Protein AF-A0A5C3P0X6-F1 (afdb_monomer_lite)

InterPro domains:
  IPR018535 Domain of unknown function DUF1996 [PF09362] (6-148)

Organism: NCBI:txid1314778

Foldseek 3Di:
DPPPLAAKAKQAALPDQDADPDLPPLSQVQWWKDLDDPPCRCVPPPHTRWAWLDHRQQFMKTKGKTAFFAQVPDSADPNRHPRGHAANRHNQDHADDPNRRDGHPIDMDIDTDPSNPDPDPGRDFPPDADLLQASTSSSDMDMDGDPDPPVLVVQCVVQPPDCVPPLCSGPSSVVVDDPLVVVLDDPFFWDFPDDDPVHHDPDRPDQRHHDNPPPDDDDDGDPPDDRTDTDGQQDDDPPQKDWPFKDWAFPPGDPDPADFDQDPRHHSSNSFRVVVVVVVVVPPDDDDDDGDTDMGTDMHGDDDD

Radius of gyration: 25.57 Å; chains: 1; bounding box: 47×72×74 Å

Secondary structure (DSSP, 8-state):
-------EEEEE-TT--S---STT-HHHHTEEEEE--TTTTSTT----SS--SS--TT-EEEEEEPP-EE-SS-S--TTSSTTEE--SS-SSSSPPPTTS-EEPPP-EEEEEE-GGG---S--STTSS--TTSBSSSTT-EEEEE--S-HHHHHHHHHH-TT-TT-GGGSHHHHHH--HHHHTT----SEEE----SSS--SS-SSS---B-SSSSSPPPPPTTPPPPPEEESSPPPPTTEEEEEEEEEPTT--S--S-----GGGS-THHHHHHHHHHHHTTSSS------PEEEEEEEE----

pLDDT: mean 76.36, std 19.62, range [26.31, 97.88]

Sequence (305 aa):
MSQHVNVQMVAGNTNRRTYNAYDSSFADQAIDFVCMDFTTYHAGDPDWDDFFDHNCPDGLRAQVFFPSCWDGVNLDAPDHQSHMAYPIQNFNDGDCPDTQPVHLVSLFYEMITSSDKFDLDYWGPGTWVLANGDTTGFGHHGDFTNGWDVALLQDAIDNCPDANGNVMDCPALAAAFDQQSADACVLETQIVNEVGFHAPLDGLAGCNPLWNGTTGPRPSCAANLTTPALVPVQTSLPTNWTEIGCVAEGPNGRALTGASTPAPLCCARHACRSARRRASDSLVSSTRTSATATMRCAMRRRTRR

Structure (mmCIF, N/CA/C/O backbone):
data_AF-A0A5C3P0X6-F1
#
_entry.id   AF-A0A5C3P0X6-F1
#
loop_
_atom_site.group_PDB
_atom_site.id
_atom_site.type_symbol
_atom_site.label_atom_id
_atom_site.label_alt_id
_atom_site.label_comp_id
_atom_site.label_asym_id
_atom_site.label_entity_id
_atom_site.label_seq_id
_atom_site.pdbx_PDB_ins_code
_atom_site.Cartn_x
_atom_site.Cartn_y
_atom_site.Cartn_z
_atom_site.occupancy
_atom_site.B_iso_or_equiv
_atom_site.auth_seq_id
_atom_site.auth_comp_id
_atom_site.auth_asym_id
_atom_site.auth_atom_id
_atom_site.pdbx_PDB_model_num
ATOM 1 N N . MET A 1 1 ? -17.450 -14.451 -17.326 1.00 36.19 1 MET A N 1
ATOM 2 C CA . MET A 1 1 ? -16.869 -13.456 -16.405 1.00 36.19 1 MET A CA 1
ATOM 3 C C . MET A 1 1 ? -17.501 -13.707 -15.052 1.00 36.19 1 MET A C 1
ATOM 5 O O . MET A 1 1 ? -18.597 -13.226 -14.812 1.00 36.19 1 MET A O 1
ATOM 9 N N . SER A 1 2 ? -16.893 -14.574 -14.243 1.00 34.78 2 SER A N 1
ATOM 10 C CA . SER A 1 2 ? -17.308 -14.722 -12.848 1.00 34.78 2 SER A CA 1
ATOM 11 C C . SER A 1 2 ? -16.665 -13.551 -12.120 1.00 34.78 2 SER A C 1
ATOM 13 O O . SER A 1 2 ? -15.440 -13.485 -12.055 1.00 34.78 2 SER A O 1
ATOM 15 N N . GLN A 1 3 ? -17.456 -12.560 -11.712 1.00 40.62 3 GLN A N 1
ATOM 16 C CA . GLN A 1 3 ? -16.966 -11.540 -10.794 1.00 40.62 3 GLN A CA 1
ATOM 17 C C . GLN A 1 3 ? -16.746 -12.255 -9.463 1.00 40.62 3 GLN A C 1
ATOM 19 O O . GLN A 1 3 ? -17.697 -12.543 -8.742 1.00 40.62 3 GLN A O 1
ATOM 24 N N . HIS A 1 4 ? -15.503 -12.641 -9.199 1.00 51.91 4 HIS A N 1
ATOM 25 C CA . HIS A 1 4 ? -15.078 -13.012 -7.861 1.00 51.91 4 HIS A CA 1
ATOM 26 C C . HIS A 1 4 ? -15.085 -11.711 -7.060 1.00 51.91 4 HIS A C 1
ATOM 28 O O . HIS A 1 4 ? -14.162 -10.908 -7.168 1.00 51.91 4 HIS A O 1
ATOM 34 N N . VAL A 1 5 ? -16.203 -11.431 -6.388 1.00 59.31 5 VAL A N 1
ATOM 35 C CA . VAL A 1 5 ? -16.255 -10.357 -5.398 1.00 59.31 5 VAL A CA 1
ATOM 36 C C . VAL A 1 5 ? -15.405 -10.858 -4.245 1.00 59.31 5 VAL A C 1
ATOM 38 O O . VAL A 1 5 ? -15.751 -11.845 -3.603 1.00 59.31 5 VAL A O 1
ATOM 41 N N . ASN A 1 6 ? -14.253 -10.232 -4.073 1.00 82.62 6 ASN A N 1
ATOM 42 C CA . ASN A 1 6 ? -13.272 -10.568 -3.059 1.00 82.62 6 ASN A CA 1
ATOM 43 C C . ASN A 1 6 ? -13.152 -9.377 -2.109 1.00 82.62 6 ASN A C 1
ATOM 45 O O . ASN A 1 6 ? -13.504 -8.268 -2.503 1.00 82.62 6 ASN A O 1
ATOM 49 N N . VAL A 1 7 ? -12.662 -9.604 -0.886 1.00 90.12 7 VAL A N 1
ATOM 50 C CA . VAL A 1 7 ? -12.451 -8.522 0.088 1.00 90.12 7 VAL A CA 1
ATOM 51 C C . VAL A 1 7 ? -11.590 -7.418 -0.532 1.00 90.12 7 VAL A C 1
ATOM 53 O O . VAL A 1 7 ? -10.505 -7.715 -1.043 1.00 90.12 7 VAL A O 1
ATOM 56 N N . GLN A 1 8 ? -12.075 -6.178 -0.492 1.00 95.00 8 GLN A N 1
ATOM 57 C CA . GLN A 1 8 ? -11.359 -4.977 -0.917 1.00 95.00 8 GLN A CA 1
ATOM 58 C C . GLN A 1 8 ? -11.329 -3.983 0.225 1.00 95.00 8 GLN A C 1
ATOM 60 O O . GLN A 1 8 ? -12.359 -3.731 0.826 1.00 95.00 8 GLN A O 1
ATOM 65 N N . MET A 1 9 ? -10.173 -3.402 0.515 1.00 95.38 9 MET A N 1
ATOM 66 C CA . MET A 1 9 ? -10.074 -2.390 1.562 1.00 95.38 9 MET A CA 1
ATOM 67 C C . MET A 1 9 ? -8.958 -1.396 1.270 1.00 95.38 9 MET A C 1
ATOM 69 O O . MET A 1 9 ? -7.964 -1.740 0.631 1.00 95.38 9 MET A O 1
ATOM 73 N N . VAL A 1 10 ? -9.113 -0.177 1.773 1.00 95.81 10 VAL A N 1
ATOM 74 C CA . VAL A 1 10 ? -8.095 0.875 1.732 1.00 95.81 10 VAL A CA 1
ATOM 75 C C . VAL A 1 10 ? -7.677 1.216 3.156 1.00 95.81 10 VAL A C 1
ATOM 77 O O . VAL A 1 10 ? -8.523 1.355 4.038 1.00 95.81 10 VAL A O 1
ATOM 80 N N . ALA A 1 11 ? -6.376 1.375 3.377 1.00 95.81 11 ALA A N 1
ATOM 81 C CA . ALA A 1 11 ? -5.811 1.883 4.620 1.00 95.81 11 ALA A CA 1
ATOM 82 C C . ALA A 1 11 ? -5.012 3.161 4.344 1.00 95.81 11 ALA A C 1
ATOM 84 O O . ALA A 1 11 ? -4.258 3.238 3.377 1.00 95.81 11 ALA A O 1
ATOM 85 N N . GLY A 1 12 ? -5.179 4.172 5.197 1.00 93.31 12 GLY A N 1
ATOM 86 C CA . GLY A 1 12 ? -4.614 5.506 4.996 1.00 93.31 12 GLY A CA 1
ATOM 87 C C . GLY A 1 12 ? -5.476 6.401 4.103 1.00 93.31 12 GLY A C 1
ATOM 88 O O . GLY A 1 12 ? -6.585 6.053 3.701 1.00 93.31 12 GLY A O 1
ATOM 89 N N . ASN A 1 13 ? -4.994 7.614 3.826 1.00 91.50 13 ASN A N 1
ATOM 90 C CA . ASN A 1 13 ? -5.761 8.610 3.079 1.00 91.50 13 ASN A CA 1
ATOM 91 C C . ASN A 1 13 ? -4.840 9.507 2.254 1.00 91.50 13 ASN A C 1
ATOM 93 O O . ASN A 1 13 ? -4.156 10.371 2.793 1.00 91.50 13 ASN A O 1
ATOM 97 N N . THR A 1 14 ? -4.926 9.392 0.927 1.00 90.38 14 THR A N 1
ATOM 98 C CA . THR A 1 14 ? -4.115 10.167 -0.031 1.00 90.38 14 THR A CA 1
ATOM 99 C C . THR A 1 14 ? -4.188 11.698 0.139 1.00 90.38 14 THR A C 1
ATOM 101 O O . THR A 1 14 ? -3.278 12.434 -0.256 1.00 90.38 14 THR A O 1
ATOM 104 N N . ASN A 1 15 ? -5.252 12.215 0.759 1.00 88.00 15 ASN A N 1
ATOM 105 C CA . ASN A 1 15 ? -5.466 13.647 0.973 1.00 88.00 15 ASN A CA 1
ATOM 106 C C . ASN A 1 15 ? -5.088 14.133 2.383 1.00 88.00 15 ASN A C 1
ATOM 108 O O . ASN A 1 15 ? -5.180 15.335 2.637 1.00 88.00 15 ASN A O 1
ATOM 112 N N . ARG A 1 16 ? -4.664 13.251 3.298 1.00 89.12 16 ARG A N 1
ATOM 113 C CA . ARG A 1 16 ? -4.257 13.641 4.657 1.00 89.12 16 ARG A CA 1
ATOM 114 C C . ARG A 1 16 ? -2.935 14.416 4.621 1.00 89.12 16 ARG A C 1
ATOM 116 O O . ARG A 1 16 ? -2.039 14.079 3.853 1.00 89.12 16 ARG A O 1
ATOM 123 N N . ARG A 1 17 ? -2.845 15.494 5.405 1.00 87.69 17 ARG A N 1
ATOM 124 C CA . ARG A 1 17 ? -1.670 16.395 5.505 1.00 87.69 17 ARG A CA 1
ATOM 125 C C . ARG A 1 17 ? -1.329 16.784 6.943 1.00 87.69 17 ARG A C 1
ATOM 127 O O . ARG A 1 17 ? -0.488 17.642 7.181 1.00 87.69 17 ARG A O 1
ATOM 134 N N . THR A 1 18 ? -2.011 16.174 7.899 1.00 85.44 18 THR A N 1
ATOM 135 C CA . THR A 1 18 ? -1.821 16.386 9.330 1.00 85.44 18 THR A CA 1
ATOM 136 C C . THR A 1 18 ? -1.912 15.038 10.013 1.00 85.44 18 THR A C 1
ATOM 138 O O . THR A 1 18 ? -2.755 14.231 9.622 1.00 85.44 18 THR A O 1
ATOM 141 N N . TYR A 1 19 ? -1.103 14.840 11.041 1.00 82.31 19 TYR A N 1
ATOM 142 C CA . TYR A 1 19 ? -1.152 13.657 11.883 1.00 82.31 19 TYR A CA 1
ATOM 143 C C . TYR A 1 19 ? -2.006 13.910 13.118 1.00 82.31 19 TYR A C 1
ATOM 145 O O . TYR A 1 19 ? -1.813 14.908 13.820 1.00 82.31 19 TYR A O 1
ATOM 153 N N . ASN A 1 20 ? -2.957 13.021 13.383 1.00 75.81 20 ASN A N 1
ATOM 154 C CA . ASN A 1 20 ? -3.678 12.999 14.641 1.00 75.81 20 ASN A CA 1
ATOM 155 C C . ASN A 1 20 ? -3.100 11.910 15.556 1.00 75.81 20 ASN A C 1
ATOM 157 O O . ASN A 1 20 ? -3.611 10.795 15.600 1.00 75.81 20 ASN A O 1
ATOM 161 N N . ALA A 1 21 ? -2.068 12.279 16.321 1.00 60.00 21 ALA A N 1
ATOM 162 C CA . ALA A 1 21 ? -1.371 11.403 17.269 1.00 60.00 21 ALA A CA 1
ATOM 163 C C . ALA A 1 21 ? -2.222 10.944 18.471 1.00 60.00 21 ALA A C 1
ATOM 165 O O . ALA A 1 21 ? -1.761 10.145 19.281 1.00 60.00 21 ALA A O 1
ATOM 166 N N . TYR A 1 22 ? -3.430 11.487 18.666 1.00 55.12 22 TYR A N 1
ATOM 167 C CA . TYR A 1 22 ? -4.263 11.093 19.802 1.00 55.12 22 TYR A CA 1
ATOM 168 C C . TYR A 1 22 ? -4.768 9.650 19.625 1.00 55.12 22 TYR A C 1
ATOM 170 O O . TYR A 1 22 ? -5.158 9.283 18.517 1.00 55.12 22 TYR A O 1
ATOM 178 N N . ASP A 1 23 ? -4.877 8.896 20.734 1.00 49.97 23 ASP A N 1
ATOM 179 C CA . ASP A 1 23 ? -5.391 7.505 20.897 1.00 49.97 23 ASP A CA 1
ATOM 180 C C . ASP A 1 23 ? -6.716 7.164 20.169 1.00 49.97 23 ASP A C 1
ATOM 182 O O . ASP A 1 23 ? -7.219 6.049 20.242 1.00 49.97 23 ASP A O 1
ATOM 186 N N . SER A 1 24 ? -7.334 8.127 19.488 1.00 56.25 24 SER A N 1
ATOM 187 C CA . SER A 1 24 ? -8.606 7.991 18.779 1.00 56.25 24 SER A CA 1
ATOM 188 C C . SER A 1 24 ? -8.491 7.762 17.267 1.00 56.25 24 SER A C 1
ATOM 190 O O . SER A 1 24 ? -9.523 7.528 16.641 1.00 56.25 24 SER A O 1
ATOM 192 N N . SER A 1 25 ? -7.294 7.828 16.663 1.00 80.75 25 SER A N 1
ATOM 193 C CA . SER A 1 25 ? -7.117 7.516 15.233 1.00 80.75 25 SER A CA 1
ATOM 194 C C . SER A 1 25 ? -6.056 6.442 15.007 1.00 80.75 25 SER A C 1
ATOM 196 O O . SER A 1 25 ? -4.972 6.713 14.498 1.00 80.75 25 SER A O 1
ATOM 198 N N . PHE A 1 26 ? -6.389 5.185 15.309 1.00 91.00 26 PHE A N 1
ATOM 199 C CA . PHE A 1 26 ? -5.579 4.034 14.885 1.00 91.00 26 PHE A CA 1
ATOM 200 C C . PHE A 1 26 ? -5.344 4.003 13.367 1.00 91.00 26 PHE A C 1
ATOM 202 O O . PHE A 1 26 ? -4.306 3.539 12.917 1.00 91.00 26 PHE A O 1
ATOM 209 N N . ALA A 1 27 ? -6.243 4.593 12.575 1.00 90.81 27 ALA A N 1
ATOM 210 C CA . ALA A 1 27 ? -6.052 4.783 11.138 1.00 90.81 27 ALA A CA 1
ATOM 211 C C . ALA A 1 27 ? -4.924 5.772 10.771 1.00 90.81 27 ALA A C 1
ATOM 213 O O . ALA A 1 27 ? -4.428 5.747 9.642 1.00 90.81 27 ALA A O 1
ATOM 214 N N . ASP A 1 28 ? -4.535 6.663 11.687 1.00 90.25 28 ASP A N 1
ATOM 215 C CA . ASP A 1 28 ? -3.365 7.530 11.524 1.00 90.25 28 ASP A CA 1
ATOM 216 C C . ASP A 1 28 ? -2.087 6.801 11.910 1.00 90.25 28 ASP A C 1
ATOM 218 O O . ASP A 1 28 ? -1.168 6.770 11.100 1.00 90.25 28 ASP A O 1
ATOM 222 N N . GLN A 1 29 ? -2.084 6.139 13.065 1.00 89.50 29 GLN A N 1
ATOM 223 C CA . GLN A 1 29 ? -0.935 5.379 13.573 1.00 89.50 29 GLN A CA 1
ATOM 224 C C . GLN A 1 29 ? -0.565 4.179 12.689 1.00 89.50 29 GLN A C 1
ATOM 226 O O . GLN A 1 29 ? 0.591 3.794 12.615 1.00 89.50 29 GLN A O 1
ATOM 231 N N . ALA A 1 30 ? -1.537 3.604 11.979 1.00 91.94 30 ALA A N 1
ATOM 232 C CA . ALA A 1 30 ? -1.324 2.495 11.053 1.00 91.94 30 ALA A CA 1
ATOM 233 C C . ALA A 1 30 ? -0.537 2.862 9.780 1.00 91.94 30 ALA A C 1
ATOM 235 O O . ALA A 1 30 ? -0.288 1.992 8.943 1.00 91.94 30 ALA A O 1
ATOM 236 N N . ILE A 1 31 ? -0.212 4.143 9.590 1.00 92.06 31 ILE A N 1
ATOM 237 C CA . ILE A 1 31 ? 0.487 4.662 8.419 1.00 92.06 31 ILE A CA 1
ATOM 238 C C . ILE A 1 31 ? 1.720 5.412 8.903 1.00 92.06 31 ILE A C 1
ATOM 240 O O . ILE A 1 31 ? 1.617 6.560 9.335 1.00 92.06 31 ILE A O 1
ATOM 244 N N . ASP A 1 32 ? 2.870 4.761 8.797 1.00 88.75 32 ASP A N 1
ATOM 245 C CA . ASP A 1 32 ? 4.111 5.239 9.394 1.00 88.75 32 ASP A CA 1
ATOM 246 C C . ASP A 1 32 ? 5.307 5.060 8.440 1.00 88.75 32 ASP A C 1
ATOM 248 O O . ASP A 1 32 ? 5.207 4.464 7.354 1.00 88.75 32 ASP A O 1
ATOM 252 N N . PHE A 1 33 ? 6.443 5.627 8.829 1.00 88.56 33 PHE A N 1
ATOM 253 C CA . PHE A 1 33 ? 7.720 5.463 8.158 1.00 88.56 33 PHE A CA 1
ATOM 254 C C . PHE A 1 33 ? 8.792 5.053 9.162 1.00 88.56 33 PHE A C 1
ATOM 256 O O . PHE A 1 33 ? 8.803 5.478 10.309 1.00 88.56 33 PHE A O 1
ATOM 263 N N . VAL A 1 34 ? 9.745 4.243 8.706 1.00 87.25 34 VAL A N 1
ATOM 264 C CA . VAL A 1 34 ? 10.896 3.823 9.508 1.00 87.25 34 VAL A CA 1
ATOM 265 C C . VAL A 1 34 ? 12.189 4.119 8.783 1.00 87.25 34 VAL A C 1
ATOM 267 O O . VAL A 1 34 ? 12.401 3.644 7.661 1.00 87.25 34 VAL A O 1
ATOM 270 N N . CYS A 1 35 ? 13.074 4.853 9.453 1.00 85.88 35 CYS A N 1
ATOM 271 C CA . CYS A 1 35 ? 14.466 4.970 9.065 1.00 85.88 35 CYS A CA 1
ATOM 272 C C . CYS A 1 35 ? 15.155 3.682 9.492 1.00 85.88 35 CYS A C 1
ATOM 274 O O . CYS A 1 35 ? 15.262 3.355 10.679 1.00 85.88 35 CYS A O 1
ATOM 276 N N . MET A 1 36 ? 15.566 2.881 8.516 1.00 86.75 36 MET A N 1
ATOM 277 C CA . MET A 1 36 ? 16.189 1.607 8.826 1.00 86.75 36 MET A CA 1
ATOM 278 C C . MET A 1 36 ? 17.646 1.810 9.225 1.00 86.75 36 MET A C 1
ATOM 280 O O . MET A 1 36 ? 18.425 2.427 8.495 1.00 86.75 36 MET A O 1
ATOM 284 N N . ASP A 1 37 ? 17.993 1.244 10.381 1.00 85.50 37 ASP A N 1
ATOM 285 C CA . ASP A 1 37 ? 19.361 1.089 10.863 1.00 85.50 37 ASP A CA 1
ATOM 286 C C . ASP A 1 37 ? 19.496 -0.264 11.579 1.00 85.50 37 ASP A C 1
ATOM 288 O O . ASP A 1 37 ? 19.243 -0.412 12.782 1.00 85.50 37 ASP A O 1
ATOM 292 N N . PHE A 1 38 ? 19.918 -1.273 10.823 1.00 82.94 38 PHE A N 1
ATOM 293 C CA . PHE A 1 38 ? 20.170 -2.618 11.332 1.00 82.94 38 PHE A CA 1
ATOM 294 C C . PHE A 1 38 ? 21.449 -2.699 12.172 1.00 82.94 38 PHE A C 1
ATOM 296 O O . PHE A 1 38 ? 21.671 -3.699 12.857 1.00 82.94 38 PHE A O 1
ATOM 303 N N . THR A 1 39 ? 22.306 -1.675 12.131 1.00 82.31 39 THR A N 1
ATOM 304 C CA . THR A 1 39 ? 23.572 -1.661 12.871 1.00 82.31 39 THR A CA 1
ATOM 305 C C . THR A 1 39 ? 23.389 -1.219 14.316 1.00 82.31 39 THR A C 1
ATOM 307 O O . THR A 1 39 ? 24.009 -1.799 15.211 1.00 82.31 39 THR A O 1
ATOM 310 N N . THR A 1 40 ? 22.516 -0.239 14.560 1.00 77.81 40 THR A N 1
ATOM 311 C CA . THR A 1 40 ? 22.222 0.265 15.909 1.00 77.81 40 THR A CA 1
ATOM 312 C C . THR A 1 40 ? 20.884 -0.217 16.467 1.00 77.81 40 THR A C 1
ATOM 314 O O . THR A 1 40 ? 20.583 0.078 17.621 1.00 77.81 40 THR A O 1
ATOM 317 N N . TYR A 1 41 ? 20.115 -1.006 15.704 1.00 72.75 41 TYR A N 1
ATOM 318 C CA . TYR A 1 41 ? 18.747 -1.422 16.045 1.00 72.75 41 TYR A CA 1
ATOM 319 C C . TYR A 1 41 ? 17.821 -0.221 16.284 1.00 72.75 41 TYR A C 1
ATOM 321 O O . TYR A 1 41 ? 17.081 -0.194 17.267 1.00 72.75 41 TYR A O 1
ATOM 329 N N . HIS A 1 42 ? 17.885 0.778 15.398 1.00 69.00 42 HIS A N 1
ATOM 330 C CA . HIS A 1 42 ? 17.119 2.030 15.509 1.00 69.00 42 HIS A CA 1
ATOM 331 C C . HIS A 1 42 ? 17.380 2.806 16.818 1.00 69.00 42 HIS A C 1
ATOM 333 O O . HIS A 1 42 ? 16.525 3.548 17.309 1.00 69.00 42 HIS A O 1
ATOM 339 N N . ALA A 1 43 ? 18.551 2.628 17.441 1.00 61.94 43 ALA A N 1
ATOM 340 C CA . ALA A 1 43 ? 18.867 3.326 18.679 1.00 61.94 43 ALA A CA 1
ATOM 341 C C . ALA A 1 43 ? 19.065 4.825 18.411 1.00 61.94 43 ALA A C 1
ATOM 343 O O . ALA A 1 43 ? 20.089 5.239 17.872 1.00 61.94 43 ALA A O 1
ATOM 344 N N . GLY A 1 44 ? 18.113 5.638 18.872 1.00 57.81 44 GLY A N 1
ATOM 345 C CA . GLY A 1 44 ? 18.181 7.097 18.762 1.00 57.81 44 GLY A CA 1
ATOM 346 C C . GLY A 1 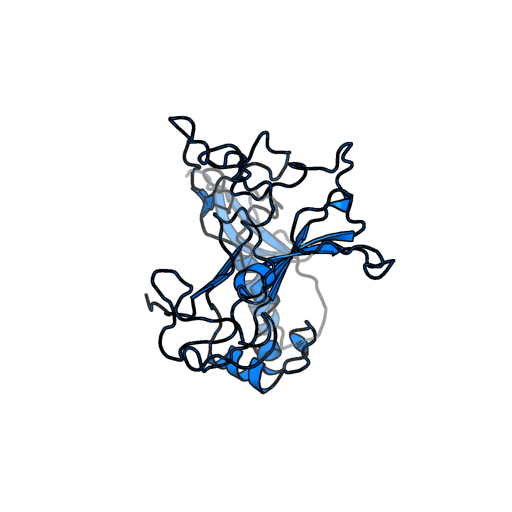44 ? 17.358 7.697 17.627 1.00 57.81 44 GLY A C 1
ATOM 347 O O . GLY A 1 44 ? 17.535 8.882 17.366 1.00 57.81 44 GLY A O 1
ATOM 348 N N . ASP A 1 45 ? 16.460 6.920 17.018 1.00 61.75 45 ASP A N 1
ATOM 349 C CA . ASP A 1 45 ? 15.500 7.414 16.033 1.00 61.75 45 ASP A CA 1
ATOM 350 C C . ASP A 1 45 ? 14.061 7.359 16.588 1.00 61.75 45 ASP A C 1
ATOM 352 O O . ASP A 1 45 ? 13.439 6.292 16.633 1.00 61.75 45 ASP A O 1
ATOM 356 N N . PRO A 1 46 ? 13.562 8.469 17.161 1.00 57.88 46 PRO A N 1
ATOM 357 C CA . PRO A 1 46 ? 12.234 8.535 17.754 1.00 57.88 46 PRO A CA 1
ATOM 358 C C . PRO A 1 46 ? 11.128 8.892 16.753 1.00 57.88 46 PRO A C 1
ATOM 360 O O . PRO A 1 46 ? 9.973 8.906 17.178 1.00 57.88 46 PRO A O 1
ATOM 363 N N . ASP A 1 47 ? 11.443 9.200 15.491 1.00 55.38 47 ASP A N 1
ATOM 364 C CA . ASP A 1 47 ? 10.474 9.753 14.543 1.00 55.38 47 ASP A CA 1
ATOM 365 C C . ASP A 1 47 ? 9.904 8.639 13.655 1.00 55.38 47 ASP A C 1
ATOM 367 O O . ASP A 1 47 ? 10.582 8.082 12.805 1.00 55.38 47 ASP A O 1
ATOM 371 N N . TRP A 1 48 ? 8.643 8.267 13.880 1.00 61.25 48 TRP A N 1
ATOM 372 C CA . TRP A 1 48 ? 7.980 7.183 13.133 1.00 61.25 48 TRP A CA 1
ATOM 373 C C . TRP A 1 48 ? 6.886 7.717 12.200 1.00 61.25 48 TRP A C 1
ATOM 375 O O . TRP A 1 48 ? 6.446 7.025 11.290 1.00 61.25 48 TRP A O 1
ATOM 385 N N . ASP A 1 49 ? 6.433 8.957 12.392 1.00 61.91 49 ASP A N 1
ATOM 386 C CA . ASP A 1 49 ? 5.158 9.405 11.823 1.00 61.91 49 ASP A CA 1
ATOM 387 C C . ASP A 1 49 ? 5.306 10.241 10.534 1.00 61.91 49 ASP A C 1
ATOM 389 O O . ASP A 1 49 ? 4.356 10.323 9.750 1.00 61.91 49 ASP A O 1
ATOM 393 N N . ASP A 1 50 ? 6.464 10.865 10.280 1.00 66.62 50 ASP A N 1
ATOM 394 C CA . ASP A 1 50 ? 6.708 11.733 9.119 1.00 66.62 50 ASP A CA 1
ATOM 395 C C . ASP A 1 50 ? 8.050 11.463 8.406 1.00 66.62 50 ASP A C 1
ATOM 397 O O . ASP A 1 50 ? 8.719 10.452 8.616 1.00 66.62 50 ASP A O 1
ATOM 401 N N . PHE A 1 51 ? 8.392 12.310 7.431 1.00 78.44 51 PHE A N 1
ATOM 402 C CA . PHE A 1 51 ? 9.630 12.159 6.673 1.00 78.44 51 PHE A CA 1
ATOM 403 C C . PHE A 1 51 ? 10.852 12.655 7.454 1.00 78.44 51 PHE A C 1
ATOM 405 O O . PHE A 1 51 ? 10.934 13.829 7.804 1.00 78.44 51 PHE A O 1
ATOM 412 N N . PHE A 1 52 ? 11.856 11.785 7.562 1.00 79.31 52 PHE A N 1
ATOM 413 C CA . PHE A 1 52 ? 13.142 12.045 8.210 1.00 79.31 52 PHE A CA 1
ATOM 414 C C . PHE A 1 52 ? 13.901 13.251 7.637 1.00 79.31 52 PHE A C 1
ATOM 416 O O . PHE A 1 52 ? 14.011 13.435 6.418 1.00 79.31 52 PHE A O 1
ATOM 423 N N . ASP A 1 53 ? 14.506 14.026 8.537 1.00 81.62 53 ASP A N 1
ATOM 424 C CA . ASP A 1 53 ? 15.400 15.155 8.251 1.00 81.62 53 ASP A CA 1
ATOM 425 C C . ASP A 1 53 ? 16.884 14.746 8.176 1.00 81.62 53 ASP A C 1
ATOM 427 O O . ASP A 1 53 ? 17.794 15.574 8.267 1.00 81.62 53 ASP A O 1
ATOM 431 N N . HIS A 1 54 ? 17.141 13.454 7.981 1.00 81.75 54 HIS A N 1
ATOM 432 C CA . HIS A 1 54 ? 18.471 12.876 7.865 1.00 81.75 54 HIS A CA 1
ATOM 433 C C . HIS A 1 54 ? 18.456 11.609 6.999 1.00 81.75 54 HIS A C 1
ATOM 435 O O . HIS A 1 54 ? 17.403 11.078 6.641 1.00 81.75 54 HIS A O 1
ATOM 441 N N . ASN A 1 55 ? 19.650 11.139 6.628 1.00 83.25 55 ASN A N 1
ATOM 442 C CA . ASN A 1 55 ? 19.803 9.921 5.840 1.00 83.25 55 ASN A CA 1
ATOM 443 C C . ASN A 1 55 ? 19.524 8.672 6.687 1.00 83.25 55 ASN A C 1
ATOM 445 O O . ASN A 1 55 ? 20.120 8.517 7.752 1.00 83.25 55 ASN A O 1
ATOM 449 N N . CYS A 1 56 ? 18.708 7.762 6.159 1.00 85.12 56 CYS A N 1
ATOM 450 C CA . CYS A 1 56 ? 18.454 6.450 6.742 1.00 85.12 56 CYS A CA 1
ATOM 451 C C . CYS A 1 56 ? 19.505 5.445 6.265 1.00 85.12 56 CYS A C 1
ATOM 453 O O . CYS A 1 56 ? 19.484 5.107 5.081 1.00 85.12 56 CYS A O 1
ATOM 455 N N . PRO A 1 57 ? 20.409 4.948 7.134 1.00 87.12 57 PRO A N 1
ATOM 456 C CA . PRO A 1 57 ? 21.575 4.162 6.718 1.00 87.12 57 PRO A CA 1
ATOM 457 C C . PRO A 1 57 ? 21.265 2.911 5.889 1.00 87.12 57 PRO A C 1
ATOM 459 O O . PRO A 1 57 ? 22.036 2.576 4.992 1.00 87.12 57 PRO A O 1
ATOM 462 N N . ASP A 1 58 ? 20.143 2.244 6.166 1.00 88.62 58 ASP A N 1
ATOM 463 C CA . ASP A 1 58 ? 19.707 1.027 5.472 1.00 88.62 58 ASP A CA 1
ATOM 464 C C . ASP A 1 58 ? 18.444 1.246 4.620 1.00 88.62 58 ASP A C 1
ATOM 466 O O . ASP A 1 58 ? 17.805 0.294 4.164 1.00 88.62 58 ASP A O 1
ATOM 470 N N . GLY A 1 59 ? 18.097 2.509 4.367 1.00 89.44 59 GLY A N 1
ATOM 471 C CA . GLY A 1 59 ? 16.946 2.904 3.568 1.00 89.44 59 GLY A CA 1
ATOM 472 C C . GLY A 1 59 ? 15.726 3.321 4.392 1.00 89.44 59 GLY A C 1
ATOM 473 O O . GLY A 1 59 ? 15.707 3.281 5.619 1.00 89.44 59 GLY A O 1
ATOM 474 N N . LEU A 1 60 ? 14.682 3.723 3.679 1.00 88.25 60 LEU A N 1
ATOM 475 C CA . LEU A 1 60 ? 13.403 4.166 4.214 1.00 88.25 60 LEU A CA 1
ATOM 476 C C . LEU A 1 60 ? 12.374 3.055 4.019 1.00 88.25 60 LEU A C 1
ATOM 478 O O . LEU A 1 60 ? 12.217 2.558 2.900 1.00 88.25 60 LEU A O 1
ATOM 482 N N . ARG A 1 61 ? 11.636 2.701 5.069 1.00 91.19 61 ARG A N 1
ATOM 483 C CA . ARG A 1 61 ? 10.513 1.764 4.990 1.00 91.19 61 ARG A CA 1
ATOM 484 C C . ARG A 1 61 ? 9.199 2.490 5.244 1.00 91.19 61 ARG A C 1
ATOM 486 O O . ARG A 1 61 ? 8.911 2.854 6.376 1.00 91.19 61 ARG A O 1
ATOM 493 N N . ALA A 1 62 ? 8.399 2.662 4.199 1.00 92.19 62 ALA A N 1
ATOM 494 C CA . ALA A 1 62 ? 7.020 3.120 4.332 1.00 92.19 62 ALA A CA 1
ATOM 495 C C . ALA A 1 62 ? 6.118 1.939 4.709 1.00 92.19 62 ALA A C 1
ATOM 497 O O . ALA A 1 62 ? 6.289 0.840 4.169 1.00 92.19 62 ALA A O 1
ATOM 498 N N . GLN A 1 63 ? 5.188 2.160 5.631 1.00 93.12 63 GLN A N 1
ATOM 499 C CA . GLN A 1 63 ? 4.382 1.108 6.236 1.00 93.12 63 GLN A CA 1
ATOM 500 C C . GLN A 1 63 ? 2.895 1.414 6.148 1.00 93.12 63 GLN A C 1
ATOM 502 O O . GLN A 1 63 ? 2.447 2.545 6.341 1.00 93.12 63 GLN A O 1
ATOM 507 N N . VAL A 1 64 ? 2.128 0.364 5.866 1.00 95.56 64 VAL A N 1
ATOM 508 C CA . VAL A 1 64 ? 0.669 0.394 5.915 1.00 95.56 64 VAL A CA 1
ATOM 509 C C . VAL A 1 64 ? 0.193 -0.843 6.656 1.00 95.56 64 VAL A C 1
ATOM 511 O O . VAL A 1 64 ? 0.336 -1.965 6.166 1.00 95.56 64 VAL A O 1
ATOM 514 N N . PHE A 1 65 ? -0.390 -0.637 7.829 1.00 96.00 65 PHE A N 1
ATOM 515 C CA . PHE A 1 65 ? -1.134 -1.663 8.538 1.00 96.00 65 PHE A CA 1
ATOM 516 C C . PHE A 1 65 ? -2.612 -1.539 8.173 1.00 96.00 65 PHE A C 1
ATOM 518 O O . PHE A 1 65 ? -3.197 -0.467 8.282 1.00 96.00 65 PHE A O 1
ATOM 525 N N . PHE A 1 66 ? -3.227 -2.615 7.699 1.00 97.56 66 PHE A N 1
ATOM 526 C CA . PHE A 1 66 ? -4.640 -2.584 7.332 1.00 97.56 66 PHE A CA 1
ATOM 527 C C . PHE A 1 66 ? -5.538 -2.870 8.540 1.00 97.56 66 PHE A C 1
ATOM 529 O O . PHE A 1 66 ? -5.136 -3.615 9.437 1.00 97.56 66 PHE A O 1
ATOM 536 N N . PRO A 1 67 ? -6.777 -2.343 8.557 1.00 96.56 67 PRO A N 1
ATOM 537 C CA . PRO A 1 67 ? -7.761 -2.724 9.564 1.00 96.56 67 PRO A CA 1
ATOM 538 C C . PRO A 1 67 ? -8.007 -4.241 9.533 1.00 96.56 67 PRO A C 1
ATOM 540 O O . PRO A 1 67 ? -8.242 -4.818 8.470 1.00 96.56 67 PRO A O 1
ATOM 543 N N . SER A 1 68 ? -7.967 -4.891 10.697 1.00 96.94 68 SER A N 1
ATOM 544 C CA . SER A 1 68 ? -8.097 -6.350 10.831 1.00 96.94 68 SER A CA 1
ATOM 545 C C . SER A 1 68 ? -9.482 -6.813 11.291 1.00 96.94 68 SER A C 1
ATOM 547 O O . SER A 1 68 ? -9.706 -8.013 11.419 1.00 96.94 68 SER A O 1
ATOM 549 N N . CYS A 1 69 ? -10.434 -5.907 11.510 1.00 97.56 69 CYS A N 1
ATOM 550 C CA . CYS A 1 69 ? -11.778 -6.241 11.974 1.00 97.56 69 CYS A CA 1
ATOM 551 C C . CYS A 1 69 ? -12.805 -6.036 10.867 1.00 97.56 69 CYS A C 1
ATOM 553 O O . CYS A 1 69 ? -12.908 -4.947 10.313 1.00 97.56 69 CYS A O 1
ATOM 555 N N . TRP A 1 70 ? -13.584 -7.069 10.558 1.00 97.50 70 TRP A N 1
ATOM 556 C CA . TRP A 1 70 ? -14.565 -7.093 9.475 1.00 97.50 70 TRP A CA 1
ATOM 557 C C . TRP A 1 70 ? -16.005 -7.198 9.997 1.00 97.50 70 TRP A C 1
ATOM 559 O O . TRP A 1 70 ? -16.277 -7.873 10.993 1.00 97.50 70 TRP A O 1
ATOM 569 N N . ASP A 1 71 ? -16.955 -6.560 9.308 1.00 97.25 71 ASP A N 1
ATOM 570 C CA . ASP A 1 71 ? -18.386 -6.581 9.658 1.00 97.25 71 ASP A CA 1
ATOM 571 C C . ASP A 1 71 ? -19.080 -7.944 9.480 1.00 97.25 71 ASP A C 1
ATOM 573 O O . ASP A 1 71 ? -20.213 -8.128 9.929 1.00 97.25 71 ASP A O 1
ATOM 577 N N . GLY A 1 72 ? -18.406 -8.916 8.860 1.00 94.94 72 GLY A N 1
ATOM 578 C CA . GLY A 1 72 ? -18.933 -10.263 8.641 1.00 94.94 72 GLY A CA 1
ATOM 579 C C . GLY A 1 72 ? -19.906 -10.382 7.466 1.00 94.94 72 GLY A C 1
ATOM 580 O O . GLY A 1 72 ? -20.450 -11.465 7.235 1.00 94.94 72 GLY A O 1
ATOM 581 N N . VAL A 1 73 ? -20.161 -9.292 6.736 1.00 95.06 73 VAL A N 1
ATOM 582 C CA . VAL A 1 73 ? -21.213 -9.211 5.717 1.00 95.06 73 VAL A CA 1
ATOM 583 C C . VAL A 1 73 ? -20.690 -8.658 4.393 1.00 95.06 73 VAL A C 1
ATOM 585 O O . VAL A 1 73 ? -20.904 -9.278 3.349 1.00 95.06 73 VAL A O 1
ATOM 588 N N . ASN A 1 74 ? -20.027 -7.504 4.402 1.00 95.62 74 ASN A N 1
ATOM 589 C CA . ASN A 1 74 ? -19.700 -6.753 3.195 1.00 95.62 74 ASN A CA 1
ATOM 590 C C . ASN A 1 74 ? -18.248 -6.986 2.783 1.00 95.62 74 ASN A C 1
ATOM 592 O O . ASN A 1 74 ? -17.332 -6.625 3.506 1.00 95.62 74 ASN A O 1
ATOM 596 N N . LEU A 1 75 ? -18.020 -7.549 1.596 1.00 94.00 75 LEU A N 1
ATOM 597 C CA . LEU A 1 75 ? -16.662 -7.725 1.053 1.00 94.00 75 LEU A CA 1
ATOM 598 C C . LEU A 1 75 ? -16.048 -6.414 0.538 1.00 94.00 75 LEU A C 1
ATOM 600 O O . LEU A 1 75 ? -14.863 -6.371 0.236 1.00 94.00 75 LEU A O 1
ATOM 604 N N . ASP A 1 76 ? -16.864 -5.379 0.377 1.00 95.75 76 ASP A N 1
ATOM 605 C CA . ASP A 1 76 ? -16.445 -4.044 -0.022 1.00 95.75 76 ASP A CA 1
ATOM 606 C C . ASP A 1 76 ? -17.517 -3.029 0.411 1.00 95.75 76 ASP A C 1
ATOM 608 O O . ASP A 1 76 ? -18.678 -3.389 0.632 1.00 95.75 76 ASP A O 1
ATOM 612 N N . ALA A 1 77 ? -17.149 -1.753 0.486 1.00 94.31 77 ALA A N 1
ATOM 613 C CA . ALA A 1 77 ? -18.053 -0.632 0.712 1.00 94.31 77 ALA A CA 1
ATOM 614 C C . ALA A 1 77 ? -17.778 0.477 -0.323 1.00 94.31 77 ALA A C 1
ATOM 616 O O . ALA A 1 77 ? -16.682 0.536 -0.866 1.00 94.31 77 ALA A O 1
ATOM 617 N N . PRO A 1 78 ? -18.712 1.412 -0.595 1.00 95.06 78 PRO A N 1
ATOM 618 C CA . PRO A 1 78 ? -18.471 2.488 -1.567 1.00 95.06 78 PRO A CA 1
ATOM 619 C C . PRO A 1 78 ? -17.251 3.376 -1.274 1.00 95.06 78 PRO A C 1
ATOM 621 O O . PRO A 1 78 ? -16.751 4.038 -2.179 1.00 95.06 78 PRO A O 1
ATOM 624 N N . ASP A 1 79 ? -16.812 3.431 -0.015 1.00 92.69 79 ASP A N 1
ATOM 625 C CA . ASP A 1 79 ? -15.609 4.137 0.437 1.00 92.69 79 ASP A CA 1
ATOM 626 C C . ASP A 1 79 ? -14.392 3.213 0.632 1.00 92.69 79 ASP A C 1
ATOM 628 O O . ASP A 1 79 ? -13.337 3.679 1.069 1.00 92.69 79 ASP A O 1
ATOM 632 N N . HIS A 1 80 ? -14.554 1.919 0.334 1.00 95.44 80 HIS A N 1
ATOM 633 C CA . HIS A 1 80 ? -13.592 0.835 0.536 1.00 95.44 80 HIS A CA 1
ATOM 634 C C . HIS A 1 80 ? -13.059 0.726 1.978 1.00 95.44 80 HIS A C 1
ATOM 636 O O . HIS A 1 80 ? -11.990 0.167 2.203 1.00 95.44 80 HIS A O 1
ATOM 642 N N . GLN A 1 81 ? -13.773 1.276 2.968 1.00 94.81 81 GLN A N 1
ATOM 643 C CA . GLN A 1 81 ? -13.270 1.420 4.341 1.00 94.81 81 GLN A CA 1
ATOM 644 C C . GLN A 1 81 ? -14.302 1.036 5.400 1.00 94.81 81 GLN A C 1
ATOM 646 O O . GLN A 1 81 ? -13.982 0.290 6.314 1.00 94.81 81 GLN A O 1
ATOM 651 N N . SER A 1 82 ? -15.548 1.499 5.281 1.00 95.56 82 SER A N 1
ATOM 652 C CA . SER A 1 82 ? -16.552 1.429 6.362 1.00 95.56 82 SER A CA 1
ATOM 653 C C . SER A 1 82 ? -16.997 0.020 6.787 1.00 95.56 82 SER A C 1
ATOM 655 O O . SER A 1 82 ? -17.599 -0.134 7.851 1.00 95.56 82 SER A O 1
ATOM 657 N N . HIS A 1 83 ? -16.700 -1.007 5.988 1.00 96.62 83 HIS A N 1
ATOM 658 C CA . HIS A 1 83 ? -16.940 -2.416 6.327 1.00 96.62 83 HIS A CA 1
ATOM 659 C C . HIS A 1 83 ? -15.808 -3.038 7.172 1.00 96.62 83 HIS A C 1
ATOM 661 O O . HIS A 1 83 ? -15.942 -4.168 7.646 1.00 96.62 83 HIS A O 1
ATOM 667 N N . MET A 1 84 ? -14.718 -2.293 7.376 1.00 97.06 84 MET A N 1
ATOM 668 C CA . MET A 1 84 ? -13.544 -2.672 8.154 1.00 97.06 84 MET A CA 1
ATOM 669 C C . MET A 1 84 ? -13.334 -1.721 9.342 1.00 97.06 84 MET A C 1
ATOM 671 O O . MET A 1 84 ? -13.771 -0.570 9.326 1.00 97.06 84 MET A O 1
ATOM 675 N N . ALA A 1 85 ? -12.631 -2.185 10.371 1.00 96.44 85 ALA A N 1
ATOM 676 C CA . ALA A 1 85 ? -12.203 -1.385 11.511 1.00 96.44 85 ALA A CA 1
ATOM 677 C C . ALA A 1 85 ? -10.843 -1.851 12.050 1.00 96.44 85 ALA A C 1
ATOM 679 O O . ALA A 1 85 ? -10.427 -2.993 11.846 1.00 96.44 85 ALA A O 1
ATOM 680 N N . TYR A 1 86 ? -10.155 -0.956 12.753 1.00 96.44 86 TYR A N 1
ATOM 681 C CA . TYR A 1 86 ? -9.007 -1.326 13.577 1.00 96.44 86 TYR A CA 1
ATOM 682 C C . TYR A 1 86 ? -9.481 -1.918 14.915 1.00 96.44 86 TYR A C 1
ATOM 684 O O . TYR A 1 86 ? -10.589 -1.579 15.357 1.00 96.44 86 TYR A O 1
ATOM 692 N N . PRO A 1 87 ? -8.671 -2.770 15.568 1.00 95.88 87 PRO A N 1
ATOM 693 C CA . PRO A 1 87 ? -8.936 -3.203 16.934 1.00 95.88 87 PRO A CA 1
ATOM 694 C C . PRO A 1 87 ? -9.067 -2.022 17.907 1.00 95.88 87 PRO A C 1
ATOM 696 O O . PRO A 1 87 ? -8.585 -0.918 17.652 1.00 95.88 87 PRO A O 1
ATOM 699 N N . ILE A 1 88 ? -9.752 -2.233 19.032 1.00 94.62 88 ILE A N 1
ATOM 700 C CA . ILE A 1 88 ? -10.113 -1.142 19.954 1.00 94.62 88 ILE A CA 1
ATOM 701 C C . ILE A 1 88 ? -8.980 -0.732 20.905 1.00 94.62 88 ILE A C 1
ATOM 703 O O . ILE A 1 88 ? -9.069 0.330 21.521 1.00 94.62 88 ILE A O 1
ATOM 707 N N . GLN A 1 89 ? -7.949 -1.564 21.067 1.00 93.56 89 GLN A N 1
ATOM 708 C CA . GLN A 1 89 ? -6.812 -1.291 21.952 1.00 93.56 89 GLN A CA 1
ATOM 709 C C . GLN A 1 89 ? -5.593 -0.756 21.203 1.00 93.56 89 GLN A C 1
ATOM 711 O O . GLN A 1 89 ? -4.845 0.034 21.777 1.00 93.56 89 GLN A O 1
ATOM 716 N N . ASN A 1 90 ? -5.374 -1.197 19.965 1.00 91.56 90 ASN A N 1
ATOM 717 C CA . ASN A 1 90 ? -4.256 -0.769 19.138 1.00 91.56 90 ASN A CA 1
ATOM 718 C C . ASN A 1 90 ? -4.577 -0.961 17.648 1.00 91.56 90 ASN A C 1
ATOM 720 O O . ASN A 1 90 ? -5.469 -1.723 17.285 1.00 91.56 90 ASN A O 1
ATOM 724 N N . PHE A 1 91 ? -3.818 -0.317 16.763 1.00 91.31 91 PHE A N 1
ATOM 725 C CA . PHE A 1 91 ? -4.005 -0.470 15.320 1.00 91.31 91 PHE A CA 1
ATOM 726 C C . PHE A 1 91 ? -3.562 -1.845 14.792 1.00 91.31 91 PHE A C 1
ATOM 728 O O . PHE A 1 91 ? -4.062 -2.297 13.766 1.00 91.31 91 PHE A O 1
ATOM 735 N N . ASN A 1 92 ? -2.636 -2.520 15.478 1.00 92.38 92 ASN A N 1
ATOM 736 C CA . ASN A 1 92 ? -2.038 -3.779 15.022 1.00 92.38 92 ASN A CA 1
ATOM 737 C C . ASN A 1 92 ? -2.294 -4.991 15.927 1.00 92.38 92 ASN A C 1
ATOM 739 O O . ASN A 1 92 ? -1.835 -6.086 15.602 1.00 92.38 92 ASN A O 1
ATOM 743 N N . ASP A 1 93 ? -3.008 -4.810 17.038 1.00 92.50 93 ASP A N 1
ATOM 744 C CA . ASP A 1 93 ? -3.322 -5.870 17.996 1.00 92.50 93 ASP A CA 1
ATOM 745 C C . ASP A 1 93 ? -4.551 -5.501 18.837 1.00 92.50 93 ASP A C 1
ATOM 747 O O . ASP A 1 93 ? -4.815 -4.324 19.097 1.00 92.50 93 ASP A O 1
ATOM 751 N N . GLY A 1 94 ? -5.281 -6.513 19.298 1.00 94.50 94 GLY A N 1
ATOM 752 C CA . GLY A 1 94 ? -6.415 -6.356 20.203 1.00 94.50 94 GLY A CA 1
ATOM 753 C C . GLY A 1 94 ? -7.723 -6.958 19.700 1.00 94.50 94 GLY A C 1
ATOM 754 O O . GLY A 1 94 ? -7.779 -7.730 18.745 1.00 94.50 94 GLY A O 1
ATOM 755 N N . ASP A 1 95 ? -8.798 -6.589 20.387 1.00 97.00 95 ASP A N 1
ATOM 756 C CA . ASP A 1 95 ? -10.149 -7.057 20.129 1.00 97.00 95 ASP A CA 1
ATOM 757 C C . ASP A 1 95 ? -10.849 -6.192 19.087 1.00 97.00 95 ASP A C 1
ATOM 759 O O . ASP A 1 95 ? -10.699 -4.967 19.032 1.00 97.00 95 ASP A O 1
ATOM 763 N N . CYS A 1 96 ? -11.703 -6.838 18.304 1.00 97.88 96 CYS A N 1
ATOM 764 C CA . CYS A 1 96 ? -12.549 -6.134 17.365 1.00 97.88 96 CYS A CA 1
ATOM 765 C C . CYS A 1 96 ? -13.720 -5.409 18.036 1.00 97.88 96 CYS A C 1
ATOM 767 O O . CYS A 1 96 ? -14.288 -5.920 19.005 1.00 97.88 96 CYS A O 1
ATOM 769 N N . PRO A 1 97 ? -14.133 -4.242 17.506 1.00 96.62 97 PRO A N 1
ATOM 770 C CA . PRO A 1 97 ? -15.342 -3.579 17.970 1.00 96.62 97 PRO A CA 1
ATOM 771 C C . PRO A 1 97 ? -16.583 -4.409 17.621 1.00 96.62 97 PRO A C 1
ATOM 773 O O . PRO A 1 97 ? -16.615 -5.114 16.613 1.00 96.62 97 PRO A O 1
ATOM 776 N N . ASP A 1 98 ? -17.657 -4.242 18.397 1.00 97.50 98 ASP A N 1
ATOM 777 C CA . ASP A 1 98 ? -18.935 -4.942 18.181 1.00 97.50 98 ASP A CA 1
ATOM 778 C C . ASP A 1 98 ? -19.528 -4.718 16.776 1.00 97.50 98 ASP A C 1
ATOM 780 O O . ASP A 1 98 ? -20.305 -5.536 16.282 1.00 97.50 98 ASP A O 1
ATOM 784 N N . THR A 1 99 ? -19.182 -3.604 16.124 1.00 96.19 99 THR A N 1
ATOM 785 C CA . THR A 1 99 ? -19.617 -3.265 14.762 1.00 96.19 99 THR A CA 1
ATOM 786 C C . THR A 1 99 ? -18.886 -4.050 13.674 1.00 96.19 99 THR A C 1
ATOM 788 O O . THR A 1 99 ? -19.445 -4.233 12.595 1.00 96.19 99 THR A O 1
ATOM 791 N N . GLN A 1 100 ? -17.668 -4.528 13.944 1.00 97.38 100 GLN A N 1
ATOM 792 C CA . GLN A 1 100 ? -16.860 -5.338 13.031 1.00 97.38 100 GLN A CA 1
ATOM 793 C C . GLN A 1 100 ? -16.305 -6.571 13.756 1.00 97.38 100 GLN A C 1
ATOM 795 O O . GLN A 1 100 ? -15.099 -6.684 13.936 1.00 97.38 100 GLN A O 1
ATOM 800 N N . PRO A 1 101 ? -17.156 -7.509 14.202 1.00 97.75 101 PRO A N 1
ATOM 801 C CA . PRO A 1 101 ? -16.774 -8.511 15.197 1.00 97.75 101 PRO A CA 1
ATOM 802 C C . PRO A 1 101 ? -15.869 -9.633 14.663 1.00 97.75 101 PRO A C 1
ATOM 804 O O . PRO A 1 101 ? -15.442 -10.489 15.438 1.00 97.75 101 PRO A O 1
ATOM 807 N N . VAL A 1 102 ? -15.612 -9.697 13.352 1.00 97.06 102 VAL A N 1
ATOM 808 C CA . VAL A 1 102 ? -14.836 -10.782 12.742 1.00 97.06 102 VAL A CA 1
ATOM 809 C C . VAL A 1 102 ? -13.373 -10.367 12.620 1.00 97.06 102 VAL A C 1
ATOM 811 O O . VAL A 1 102 ? -13.029 -9.552 11.770 1.00 97.06 102 VAL A O 1
ATOM 814 N N . HIS A 1 103 ? -12.507 -10.961 13.440 1.00 94.81 103 HIS A N 1
ATOM 815 C CA . HIS A 1 103 ? -11.064 -10.736 13.366 1.00 94.81 103 HIS A CA 1
ATOM 816 C C . HIS A 1 103 ? -10.452 -11.492 12.177 1.00 94.81 103 HIS A C 1
ATOM 818 O O . HIS A 1 103 ? -10.624 -12.706 12.040 1.00 94.81 103 HIS A O 1
ATOM 824 N N . LEU A 1 104 ? -9.735 -10.773 11.319 1.00 92.75 104 LEU A N 1
ATOM 825 C CA . LEU A 1 104 ? -9.011 -11.295 10.165 1.00 92.75 104 LEU A CA 1
ATOM 826 C C . LEU A 1 104 ? -7.519 -11.441 10.477 1.00 92.75 104 LEU A C 1
ATOM 828 O O . LEU A 1 104 ? -7.005 -10.910 11.460 1.00 92.75 104 LEU A O 1
ATOM 832 N N . VAL A 1 105 ? -6.800 -12.143 9.602 1.00 90.50 105 VAL A N 1
ATOM 833 C CA . VAL A 1 105 ? -5.335 -12.076 9.593 1.00 90.50 105 VAL A CA 1
ATOM 834 C C . VAL A 1 105 ? -4.916 -10.654 9.240 1.00 90.50 105 VAL A C 1
ATOM 836 O O . VAL A 1 105 ? -5.362 -10.106 8.231 1.00 90.50 105 VAL A O 1
ATOM 839 N N . SER A 1 106 ? -4.050 -10.073 10.064 1.00 92.75 106 SER A N 1
ATOM 840 C CA . SER A 1 106 ? -3.522 -8.734 9.837 1.00 92.75 106 SER A CA 1
ATOM 841 C C . SER A 1 106 ? -2.695 -8.675 8.556 1.00 92.75 106 SER A C 1
ATOM 843 O O . SER A 1 106 ? -1.824 -9.514 8.317 1.00 92.75 106 SER A O 1
ATOM 845 N N . LEU A 1 107 ? -2.955 -7.656 7.741 1.00 94.94 107 LEU A N 1
ATOM 846 C CA . LEU A 1 107 ? -2.169 -7.361 6.551 1.00 94.94 107 LEU A CA 1
ATOM 847 C C . LEU A 1 107 ? -1.273 -6.166 6.848 1.00 94.94 107 LEU A C 1
ATOM 849 O O . LEU A 1 107 ? -1.749 -5.100 7.236 1.00 94.94 107 LEU A O 1
ATOM 853 N N . PHE A 1 108 ? 0.023 -6.360 6.643 1.00 95.38 108 PHE A N 1
ATOM 854 C CA . PHE A 1 108 ? 1.038 -5.352 6.885 1.00 95.38 108 PHE A CA 1
ATOM 855 C C . PHE A 1 108 ? 1.931 -5.235 5.656 1.00 95.38 108 PHE A C 1
ATOM 857 O O . PHE A 1 108 ? 2.540 -6.214 5.221 1.00 95.38 108 PHE A O 1
ATOM 864 N N . TYR A 1 109 ? 1.930 -4.057 5.042 1.00 96.19 109 TYR A N 1
ATOM 865 C CA . TYR A 1 109 ? 2.702 -3.771 3.842 1.00 96.19 109 TYR A CA 1
ATOM 866 C C . TYR A 1 109 ? 3.945 -2.975 4.209 1.00 96.19 109 TYR A C 1
ATOM 868 O O . TYR A 1 109 ? 3.855 -1.912 4.819 1.00 96.19 109 TYR A O 1
ATOM 876 N N . GLU A 1 110 ? 5.095 -3.491 3.783 1.00 93.12 110 GLU A N 1
ATOM 877 C CA . GLU A 1 110 ? 6.399 -2.860 3.944 1.00 93.12 110 GLU A CA 1
ATOM 878 C C . GLU A 1 110 ? 6.955 -2.487 2.569 1.00 93.12 110 GLU A C 1
ATOM 880 O O . GLU A 1 110 ? 7.278 -3.352 1.749 1.00 93.12 110 GLU A O 1
ATOM 885 N N . MET A 1 111 ? 7.098 -1.188 2.313 1.00 92.75 111 MET A N 1
ATOM 886 C CA . MET A 1 111 ? 7.706 -0.673 1.091 1.00 92.75 111 MET A CA 1
ATOM 887 C C . MET A 1 111 ? 9.069 -0.084 1.412 1.00 92.75 111 MET A C 1
ATOM 889 O O . MET A 1 111 ? 9.188 1.029 1.925 1.00 92.75 111 MET A O 1
ATOM 893 N N . ILE A 1 112 ? 10.108 -0.843 1.078 1.00 91.50 112 ILE A N 1
ATOM 894 C CA . ILE A 1 112 ? 11.496 -0.451 1.299 1.00 91.50 112 ILE A CA 1
ATOM 895 C C . ILE A 1 112 ? 12.030 0.288 0.073 1.00 91.50 112 ILE A C 1
ATOM 897 O O . ILE A 1 112 ? 12.032 -0.239 -1.041 1.00 91.50 112 ILE A O 1
ATOM 901 N N . THR A 1 113 ? 12.535 1.496 0.301 1.00 88.31 113 THR A N 1
ATOM 902 C CA . THR A 1 113 ? 13.260 2.293 -0.688 1.00 88.31 113 THR A CA 1
ATOM 903 C C . THR A 1 113 ? 14.685 2.520 -0.203 1.00 88.31 113 THR A C 1
ATOM 905 O O . THR A 1 113 ? 14.897 2.928 0.935 1.00 88.31 113 THR A O 1
ATOM 908 N N . SER A 1 114 ? 15.670 2.297 -1.073 1.00 89.31 114 SER A N 1
ATOM 909 C CA . SER A 1 114 ? 17.091 2.538 -0.780 1.00 89.31 114 SER A CA 1
ATOM 910 C C . SER A 1 114 ? 17.427 4.035 -0.789 1.00 89.31 114 SER A C 1
ATOM 912 O O . SER A 1 114 ? 18.143 4.523 -1.668 1.00 89.31 114 SER A O 1
ATOM 914 N N . SER A 1 115 ? 16.849 4.782 0.157 1.00 85.94 115 SER A N 1
ATOM 915 C CA . SER A 1 115 ? 17.112 6.210 0.366 1.00 85.94 115 SER A CA 1
ATOM 916 C C . SER A 1 115 ? 18.583 6.486 0.689 1.00 85.94 115 SER A C 1
ATOM 918 O O . SER A 1 115 ? 19.113 7.517 0.282 1.00 85.94 115 SER A O 1
ATOM 920 N N . ASP A 1 116 ? 19.262 5.513 1.297 1.00 86.00 116 ASP A N 1
ATOM 921 C CA . ASP A 1 116 ? 20.686 5.513 1.634 1.00 86.00 116 ASP A CA 1
ATOM 922 C C . ASP A 1 116 ? 21.618 5.706 0.427 1.00 86.00 116 ASP A C 1
ATOM 924 O O . ASP A 1 116 ? 22.764 6.133 0.573 1.00 86.00 116 ASP A O 1
ATOM 928 N N . LYS A 1 117 ? 21.141 5.392 -0.784 1.00 87.75 117 LYS A N 1
ATOM 929 C CA . LYS A 1 117 ? 21.920 5.514 -2.026 1.00 87.75 117 LYS A CA 1
ATOM 930 C C . LYS A 1 117 ? 21.904 6.918 -2.621 1.00 87.75 117 LYS A C 1
ATOM 932 O O . LYS A 1 117 ? 22.614 7.152 -3.602 1.00 87.75 117 LYS A O 1
ATOM 937 N N . PHE A 1 118 ? 21.110 7.830 -2.068 1.00 83.44 118 PHE A N 1
ATOM 938 C CA . PHE A 1 118 ? 21.055 9.213 -2.518 1.00 83.44 118 PHE A CA 1
ATOM 939 C C . PHE A 1 118 ? 21.986 10.073 -1.663 1.00 83.44 118 PHE A C 1
ATOM 941 O O . PHE A 1 118 ? 21.758 10.282 -0.475 1.00 83.44 118 PHE A O 1
ATOM 948 N N . ASP A 1 119 ? 23.042 10.582 -2.293 1.00 80.69 119 ASP A N 1
ATOM 949 C CA . ASP A 1 119 ? 23.939 11.565 -1.686 1.00 80.69 119 ASP A CA 1
ATOM 950 C C . ASP A 1 119 ? 23.305 12.953 -1.830 1.00 80.69 119 ASP A C 1
ATOM 952 O O . ASP A 1 119 ? 23.433 13.610 -2.868 1.00 80.69 119 ASP A O 1
ATOM 956 N N . LEU A 1 120 ? 22.493 13.331 -0.840 1.00 81.31 120 LEU A N 1
ATOM 957 C CA . LEU A 1 120 ? 21.760 14.594 -0.829 1.00 81.31 120 LEU A CA 1
ATOM 958 C C . LEU A 1 120 ? 22.481 15.624 0.040 1.00 81.31 120 LEU A C 1
ATOM 960 O O . LEU A 1 120 ? 22.744 15.388 1.219 1.00 81.31 120 LEU A O 1
ATOM 964 N N . ASP A 1 121 ? 22.695 16.813 -0.526 1.00 81.38 121 ASP A N 1
ATOM 965 C CA . ASP A 1 121 ? 23.242 17.977 0.184 1.00 81.38 121 ASP A CA 1
ATOM 966 C C . ASP A 1 121 ? 22.233 18.609 1.172 1.00 81.38 121 ASP A C 1
ATOM 968 O O . ASP A 1 121 ? 22.573 19.538 1.909 1.00 81.38 121 ASP A O 1
ATOM 972 N N . TYR A 1 122 ? 20.975 18.150 1.170 1.00 80.81 122 TYR A N 1
ATOM 973 C CA . TYR A 1 122 ? 19.883 18.685 1.980 1.00 80.81 122 TYR A CA 1
ATOM 974 C C . TYR A 1 122 ? 18.939 17.580 2.458 1.00 80.81 122 TYR A C 1
ATOM 976 O O . TYR A 1 122 ? 18.490 16.761 1.660 1.00 80.81 122 TYR A O 1
ATOM 984 N N . TRP A 1 123 ? 18.607 17.638 3.749 1.00 81.56 123 TRP A N 1
ATOM 985 C CA . TRP A 1 123 ? 17.677 16.741 4.426 1.00 81.56 123 TRP A CA 1
ATOM 986 C C . TRP A 1 123 ? 16.686 17.560 5.258 1.00 81.56 123 TRP A C 1
ATOM 988 O O . TRP A 1 123 ? 16.873 17.823 6.436 1.00 81.56 123 TRP A O 1
ATOM 998 N N . GLY A 1 124 ? 15.645 18.060 4.608 1.00 78.44 124 GLY A N 1
ATOM 999 C CA . GLY A 1 124 ? 14.551 18.760 5.279 1.00 78.44 124 GLY A CA 1
ATOM 1000 C C . GLY A 1 124 ? 13.251 18.711 4.478 1.00 78.44 124 GLY A C 1
ATOM 1001 O O . GLY A 1 124 ? 13.136 17.911 3.542 1.00 78.44 124 GLY A O 1
ATOM 1002 N N . PRO A 1 125 ? 12.254 19.551 4.803 1.00 76.62 125 PRO A N 1
ATOM 1003 C CA . PRO A 1 125 ? 10.953 19.512 4.145 1.00 76.62 125 PRO A CA 1
ATOM 1004 C C . PRO A 1 125 ? 11.049 19.547 2.614 1.00 76.62 125 PRO A C 1
ATOM 1006 O O . PRO A 1 125 ? 11.657 20.446 2.034 1.00 76.62 125 PRO A O 1
ATOM 1009 N N . GLY A 1 126 ? 10.421 18.567 1.957 1.00 77.12 126 GLY A N 1
ATOM 1010 C CA . GLY A 1 126 ? 10.438 18.423 0.498 1.00 77.12 126 GLY A CA 1
ATOM 1011 C C . GLY A 1 126 ? 11.607 17.612 -0.074 1.00 77.12 126 GLY A C 1
ATOM 1012 O O . GLY A 1 126 ? 11.664 17.454 -1.290 1.00 77.12 126 GLY A O 1
ATOM 1013 N N . THR A 1 127 ? 12.498 17.071 0.768 1.00 84.94 127 THR A N 1
ATOM 1014 C CA . THR A 1 127 ? 13.487 16.046 0.360 1.00 84.94 127 THR A CA 1
ATOM 1015 C C . THR A 1 127 ? 12.775 14.796 -0.142 1.00 84.94 127 THR A C 1
ATOM 1017 O O . THR A 1 127 ? 13.092 14.260 -1.202 1.00 84.94 127 THR A O 1
ATOM 1020 N N . TRP A 1 128 ? 11.749 14.388 0.604 1.00 87.19 128 TRP A N 1
ATOM 1021 C CA . TRP A 1 128 ? 10.882 13.271 0.280 1.00 87.19 128 TRP A CA 1
ATOM 1022 C C . TRP A 1 128 ? 9.510 13.772 -0.147 1.00 87.19 128 TRP A C 1
ATOM 1024 O O . TRP A 1 128 ? 8.952 14.717 0.421 1.00 87.19 128 TRP A O 1
ATOM 1034 N N . VAL A 1 129 ? 8.975 13.134 -1.184 1.00 90.06 129 VAL A N 1
ATOM 1035 C CA . VAL A 1 129 ? 7.661 13.443 -1.736 1.00 90.06 129 VAL A CA 1
ATOM 1036 C C . VAL A 1 129 ? 7.009 12.146 -2.202 1.00 90.06 129 VAL A C 1
ATOM 1038 O O . VAL A 1 129 ? 7.606 11.382 -2.961 1.00 90.06 129 VAL A O 1
ATOM 1041 N N . LEU A 1 130 ? 5.766 11.909 -1.791 1.00 91.75 130 LEU A N 1
ATOM 1042 C CA . LEU A 1 130 ? 4.954 10.819 -2.326 1.00 91.75 130 LEU A CA 1
ATOM 1043 C C . LEU A 1 130 ? 4.432 11.165 -3.725 1.00 91.75 130 LEU A C 1
ATOM 1045 O O . LEU A 1 130 ? 4.188 12.323 -4.059 1.00 91.75 130 LEU A O 1
ATOM 1049 N N . ALA A 1 131 ? 4.171 10.150 -4.549 1.00 90.50 131 ALA A N 1
ATOM 1050 C CA . ALA A 1 131 ? 3.751 10.334 -5.942 1.00 90.50 131 ALA A CA 1
ATOM 1051 C C . ALA A 1 131 ? 2.450 11.149 -6.127 1.00 90.50 131 ALA A C 1
ATOM 1053 O O . ALA A 1 131 ? 2.207 11.683 -7.206 1.00 90.50 131 ALA A O 1
ATOM 1054 N N . ASN A 1 132 ? 1.626 11.288 -5.083 1.00 90.12 132 ASN A N 1
ATOM 1055 C CA . ASN A 1 132 ? 0.432 12.143 -5.063 1.00 90.12 132 ASN A CA 1
ATOM 1056 C C . ASN A 1 132 ? 0.739 13.640 -4.807 1.00 90.12 132 ASN A C 1
ATOM 1058 O O . ASN A 1 132 ? -0.188 14.450 -4.698 1.00 90.12 132 ASN A O 1
ATOM 1062 N N . GLY A 1 133 ? 2.016 14.019 -4.713 1.00 91.31 133 GLY A N 1
ATOM 1063 C CA . GLY A 1 133 ? 2.472 15.380 -4.423 1.00 91.31 133 GLY A CA 1
ATOM 1064 C C . GLY A 1 133 ? 2.502 15.721 -2.937 1.00 91.31 133 GLY A C 1
ATOM 1065 O O . GLY A 1 133 ? 2.672 16.887 -2.587 1.00 91.31 133 GLY A O 1
ATOM 1066 N N . ASP A 1 134 ? 2.307 14.746 -2.053 1.00 91.50 134 ASP A N 1
ATOM 1067 C CA . ASP A 1 134 ? 2.429 14.968 -0.620 1.00 91.50 134 ASP A CA 1
ATOM 1068 C C . ASP A 1 134 ? 3.895 15.086 -0.187 1.00 91.50 134 ASP A C 1
ATOM 1070 O O . ASP A 1 134 ? 4.690 14.172 -0.388 1.00 91.50 134 ASP A O 1
ATOM 1074 N N . THR A 1 135 ? 4.230 16.209 0.440 1.00 89.94 135 THR A N 1
ATOM 1075 C CA . THR A 1 135 ? 5.558 16.484 1.006 1.00 89.94 135 THR A CA 1
ATOM 1076 C C . THR A 1 135 ? 5.613 16.259 2.521 1.00 89.94 135 THR A C 1
ATOM 1078 O O . THR A 1 135 ? 6.599 16.638 3.143 1.00 89.94 135 THR A O 1
ATOM 1081 N N . THR A 1 136 ? 4.529 15.768 3.129 1.00 88.19 136 THR A N 1
ATOM 1082 C CA . THR A 1 136 ? 4.403 15.540 4.581 1.00 88.19 136 THR A CA 1
ATOM 1083 C C . THR A 1 136 ? 4.502 14.067 4.968 1.00 88.19 136 THR A C 1
ATOM 1085 O O . THR A 1 136 ? 4.770 13.774 6.121 1.00 88.19 136 THR A O 1
ATOM 1088 N N . GLY A 1 137 ? 4.275 13.145 4.027 1.00 89.25 137 GLY A N 1
ATOM 1089 C CA . GLY A 1 137 ? 4.256 11.699 4.273 1.00 89.25 137 GLY A CA 1
ATOM 1090 C C . GLY A 1 137 ? 2.880 11.175 4.704 1.00 89.25 137 GLY A C 1
ATOM 1091 O O . GLY A 1 137 ? 2.515 10.050 4.366 1.00 89.25 137 GLY A O 1
ATOM 1092 N N . PHE A 1 138 ? 2.052 12.000 5.352 1.00 89.75 138 PHE A N 1
ATOM 1093 C CA . PHE A 1 138 ? 0.756 11.580 5.902 1.00 89.75 138 PHE A CA 1
ATOM 1094 C C . PHE A 1 138 ? -0.275 11.124 4.863 1.00 89.75 138 PHE A C 1
ATOM 1096 O O . PHE A 1 138 ? -1.247 10.461 5.225 1.00 89.75 138 PHE A O 1
ATOM 1103 N N . GLY A 1 139 ? -0.085 11.481 3.595 1.00 91.25 139 GLY A N 1
ATOM 1104 C CA . GLY A 1 139 ? -0.874 11.054 2.447 1.00 91.25 139 GLY A CA 1
ATOM 1105 C C . GLY A 1 139 ? -0.536 9.648 1.943 1.00 91.25 139 GLY A C 1
ATOM 1106 O O . GLY A 1 139 ? -0.994 9.263 0.862 1.00 91.25 139 GLY A O 1
ATOM 1107 N N . HIS A 1 140 ? 0.297 8.897 2.662 1.00 93.19 140 HIS A N 1
ATOM 1108 C CA . HIS A 1 140 ? 0.556 7.500 2.360 1.00 93.19 140 HIS A CA 1
ATOM 1109 C C . HIS A 1 140 ? -0.701 6.643 2.584 1.00 93.19 140 HIS A C 1
ATOM 1111 O O . HIS A 1 140 ? -1.562 6.960 3.408 1.00 93.19 140 HIS A O 1
ATOM 1117 N N . HIS A 1 141 ? -0.853 5.608 1.764 1.00 95.44 141 HIS A N 1
ATOM 1118 C CA . HIS A 1 141 ? -1.985 4.689 1.804 1.00 95.44 141 HIS A CA 1
ATOM 1119 C C . HIS A 1 141 ? -1.633 3.398 1.067 1.00 95.44 141 HIS A C 1
ATOM 1121 O O . HIS A 1 141 ? -0.683 3.363 0.277 1.00 95.44 141 HIS A O 1
ATOM 1127 N N . GLY A 1 142 ? -2.430 2.365 1.308 1.00 95.69 142 GLY A N 1
ATOM 1128 C CA . GLY A 1 142 ? -2.390 1.109 0.580 1.00 95.69 142 GLY A CA 1
ATOM 1129 C C . GLY A 1 142 ? -3.796 0.631 0.252 1.00 95.69 142 GLY A C 1
ATOM 1130 O O . GLY A 1 142 ? -4.725 0.811 1.039 1.00 95.69 142 GLY A O 1
ATOM 1131 N N . ASP A 1 143 ? -3.917 -0.019 -0.900 1.00 95.62 143 ASP A N 1
ATOM 1132 C CA . ASP A 1 143 ? -5.141 -0.668 -1.347 1.00 95.62 143 ASP A CA 1
ATOM 1133 C C . ASP A 1 143 ? -4.912 -2.181 -1.346 1.00 95.62 143 ASP A C 1
ATOM 1135 O O . ASP A 1 143 ? -3.908 -2.674 -1.869 1.00 95.62 143 ASP A O 1
ATOM 1139 N N . PHE A 1 144 ? -5.854 -2.931 -0.788 1.00 95.44 144 PHE A N 1
ATOM 1140 C CA . PHE A 1 144 ? -5.856 -4.384 -0.817 1.00 95.44 144 PHE A CA 1
ATOM 1141 C C . PHE A 1 144 ? -7.053 -4.888 -1.612 1.00 95.44 144 PHE A C 1
ATOM 1143 O O . PHE A 1 144 ? -8.176 -4.410 -1.479 1.00 95.44 144 PHE A O 1
ATOM 1150 N N . THR A 1 145 ? -6.817 -5.908 -2.428 1.00 93.88 145 THR A N 1
ATOM 1151 C CA . THR A 1 145 ? -7.868 -6.730 -3.020 1.00 93.88 145 THR A CA 1
ATOM 1152 C C . THR A 1 145 ? -7.437 -8.175 -2.900 1.00 93.88 145 THR A C 1
ATOM 1154 O O . THR A 1 145 ? -6.375 -8.555 -3.398 1.00 93.88 145 THR A O 1
ATOM 1157 N N . ASN A 1 146 ? -8.259 -9.000 -2.258 1.00 90.81 146 ASN A N 1
ATOM 1158 C CA . ASN A 1 146 ? -7.945 -10.410 -2.139 1.00 90.81 146 ASN A CA 1
ATOM 1159 C C . ASN A 1 146 ? -7.998 -11.074 -3.528 1.00 90.81 146 ASN A C 1
ATOM 1161 O O . ASN A 1 146 ? -8.997 -10.991 -4.239 1.00 90.81 146 ASN A O 1
ATOM 1165 N N . GLY A 1 147 ? -6.910 -11.726 -3.926 1.00 89.38 147 GLY A N 1
ATOM 1166 C CA . GLY A 1 1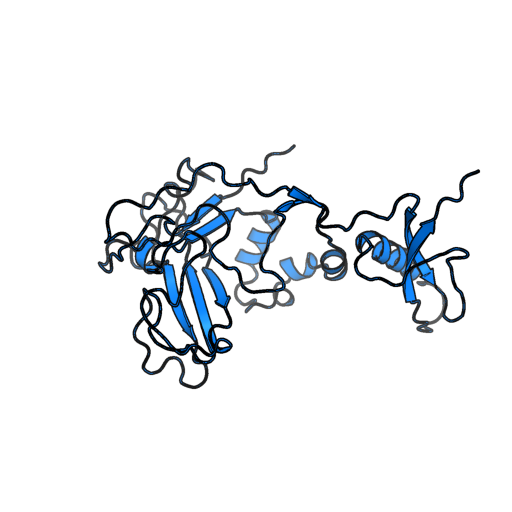47 ? -6.806 -12.496 -5.169 1.00 89.38 147 GLY A CA 1
ATOM 1167 C C . GLY A 1 147 ? -6.577 -13.991 -4.945 1.00 89.38 147 GLY A C 1
ATOM 1168 O O . GLY A 1 147 ? -6.343 -14.713 -5.912 1.00 89.38 147 GLY A O 1
ATOM 1169 N N . TRP A 1 148 ? -6.593 -14.450 -3.692 1.00 89.12 148 TRP A N 1
ATOM 1170 C CA . TRP A 1 148 ? -6.281 -15.829 -3.333 1.00 89.12 148 TRP A CA 1
ATOM 1171 C C . TRP A 1 148 ? -7.411 -16.803 -3.672 1.00 89.12 148 TRP A C 1
ATOM 1173 O O . TRP A 1 148 ? -8.595 -16.464 -3.615 1.00 89.12 148 TRP A O 1
ATOM 1183 N N . ASP A 1 149 ? -7.039 -18.056 -3.943 1.00 90.81 149 ASP A N 1
ATOM 1184 C CA . ASP A 1 149 ? -7.969 -19.171 -3.781 1.00 90.81 149 ASP A CA 1
ATOM 1185 C C . ASP A 1 149 ? -8.330 -19.280 -2.293 1.00 90.81 149 ASP A C 1
ATOM 1187 O O . ASP A 1 149 ? -7.461 -19.489 -1.445 1.00 90.81 149 ASP A O 1
ATOM 1191 N N . VAL A 1 150 ? -9.612 -19.088 -1.978 1.00 88.62 150 VAL A N 1
ATOM 1192 C CA . VAL A 1 150 ? -10.089 -18.971 -0.593 1.00 88.62 150 VAL A CA 1
ATOM 1193 C C . VAL A 1 150 ? -9.872 -20.262 0.196 1.00 88.62 150 VAL A C 1
ATOM 1195 O O . VAL A 1 150 ? -9.547 -20.195 1.377 1.00 88.62 150 VAL A O 1
ATOM 1198 N N . ALA A 1 151 ? -10.014 -21.432 -0.435 1.00 91.38 151 ALA A N 1
ATOM 1199 C CA . ALA A 1 151 ? -9.826 -22.703 0.257 1.00 91.38 151 ALA A CA 1
ATOM 1200 C C . ALA A 1 151 ? -8.348 -22.929 0.593 1.00 91.38 151 ALA A C 1
ATOM 1202 O O . ALA A 1 151 ? -8.031 -23.343 1.705 1.00 91.38 151 ALA A O 1
ATOM 1203 N N . LEU A 1 152 ? -7.449 -22.605 -0.342 1.00 92.50 152 LEU A N 1
ATOM 1204 C CA . LEU A 1 152 ? -6.009 -22.674 -0.105 1.00 92.50 152 LEU A CA 1
ATOM 1205 C C . LEU A 1 152 ? -5.554 -21.675 0.967 1.00 92.50 152 LEU A C 1
ATOM 1207 O O . LEU A 1 152 ? -4.755 -22.032 1.828 1.00 92.50 152 LEU A O 1
ATOM 1211 N N . LEU A 1 153 ? -6.051 -20.434 0.919 1.00 91.06 153 LEU A N 1
ATOM 1212 C CA . LEU A 1 153 ? -5.698 -19.419 1.911 1.00 91.06 153 LEU A CA 1
ATOM 1213 C C . LEU A 1 153 ? -6.185 -19.819 3.308 1.00 91.06 153 LEU A C 1
ATOM 1215 O O . LEU A 1 153 ? -5.420 -19.701 4.258 1.00 91.06 153 LEU A O 1
ATOM 1219 N N . GLN A 1 154 ? -7.412 -20.335 3.432 1.00 91.31 154 GLN A N 1
ATOM 1220 C CA . GLN A 1 154 ? -7.934 -20.807 4.716 1.00 91.31 154 GLN A CA 1
ATOM 1221 C C . GLN A 1 154 ? -7.088 -21.956 5.283 1.00 91.31 154 GLN A C 1
ATOM 1223 O O . GLN A 1 154 ? -6.713 -21.919 6.450 1.00 91.31 154 GLN A O 1
ATOM 1228 N N . ASP A 1 155 ? -6.726 -22.934 4.449 1.00 93.19 155 ASP A N 1
ATOM 1229 C CA . ASP A 1 155 ? -5.860 -24.048 4.853 1.00 93.19 155 ASP A CA 1
ATOM 1230 C C . ASP A 1 155 ? -4.484 -23.556 5.337 1.00 93.19 155 ASP A C 1
ATOM 1232 O O . ASP A 1 155 ? -3.973 -24.010 6.360 1.00 93.19 155 ASP A O 1
ATOM 1236 N N . ALA A 1 156 ? -3.902 -22.569 4.648 1.00 92.06 156 ALA A N 1
ATOM 1237 C CA . ALA A 1 156 ? -2.646 -21.955 5.065 1.00 92.06 156 ALA A CA 1
ATOM 1238 C C . ALA A 1 156 ? -2.769 -21.225 6.415 1.00 92.06 156 ALA A C 1
ATOM 1240 O O . ALA A 1 156 ? -1.893 -21.374 7.262 1.00 92.06 156 ALA A O 1
ATOM 1241 N N . ILE A 1 157 ? -3.849 -20.471 6.638 1.00 90.56 157 ILE A N 1
ATOM 1242 C CA . ILE A 1 157 ? -4.089 -19.762 7.905 1.00 90.56 157 ILE A CA 1
ATOM 1243 C C . ILE A 1 157 ? -4.229 -20.754 9.066 1.00 90.56 157 ILE A C 1
ATOM 1245 O O . ILE A 1 157 ? -3.612 -20.564 10.112 1.00 90.56 157 ILE A O 1
ATOM 1249 N N . ASP A 1 158 ? -4.996 -21.828 8.873 1.00 91.50 158 ASP A N 1
ATOM 1250 C CA . ASP A 1 158 ? -5.290 -22.790 9.937 1.00 91.50 158 ASP A CA 1
ATOM 1251 C C . ASP A 1 158 ? -4.090 -23.690 10.272 1.00 91.50 158 ASP A C 1
ATOM 1253 O O . ASP A 1 158 ? -3.919 -24.095 11.424 1.00 91.50 158 ASP A O 1
ATOM 1257 N N . ASN A 1 159 ? -3.263 -24.023 9.274 1.00 91.56 159 ASN A N 1
ATOM 1258 C CA . ASN A 1 159 ? -2.256 -25.080 9.399 1.00 91.56 159 ASN A CA 1
ATOM 1259 C C . ASN A 1 159 ? -0.799 -24.610 9.279 1.00 91.56 159 ASN A C 1
ATOM 1261 O O . ASN A 1 159 ? 0.104 -25.437 9.425 1.00 91.56 159 ASN A O 1
ATOM 1265 N N . CYS A 1 160 ? -0.538 -23.322 9.033 1.00 91.19 160 CYS A N 1
ATOM 1266 C CA . CYS A 1 160 ? 0.821 -22.807 8.823 1.00 91.19 160 CYS A CA 1
ATOM 1267 C C . CYS A 1 160 ? 1.167 -21.576 9.685 1.00 91.19 160 CYS A C 1
ATOM 1269 O O . CYS A 1 160 ? 1.530 -20.534 9.136 1.00 91.19 160 CYS A O 1
ATOM 1271 N N . PRO A 1 161 ? 1.127 -21.683 11.028 1.00 83.50 161 PRO A N 1
ATOM 1272 C CA . PRO A 1 161 ? 1.372 -20.548 11.924 1.00 83.50 161 PRO A CA 1
ATOM 1273 C C . PRO A 1 161 ? 2.814 -20.008 11.877 1.00 83.50 161 PRO A C 1
ATOM 1275 O O . PRO A 1 161 ? 3.026 -18.829 12.136 1.00 83.50 161 PRO A O 1
ATOM 1278 N N . ASP A 1 162 ? 3.795 -20.840 11.506 1.00 81.06 162 ASP A N 1
ATOM 1279 C CA . ASP A 1 162 ? 5.228 -20.538 11.660 1.00 81.06 162 ASP A CA 1
ATOM 1280 C C . ASP A 1 162 ? 5.996 -20.520 10.325 1.00 81.06 162 ASP A C 1
ATOM 1282 O O . ASP A 1 162 ? 7.177 -20.864 10.266 1.00 81.06 162 ASP A O 1
ATOM 1286 N N . ALA A 1 163 ? 5.343 -20.137 9.222 1.00 79.06 163 ALA A N 1
ATOM 1287 C CA . ALA A 1 163 ? 5.989 -20.144 7.906 1.00 79.06 163 ALA A CA 1
ATOM 1288 C C . ALA A 1 163 ? 7.172 -19.155 7.791 1.00 79.06 163 ALA A C 1
ATOM 1290 O O . ALA A 1 163 ? 7.968 -19.286 6.867 1.00 79.06 163 ALA A O 1
ATOM 1291 N N . ASN A 1 164 ? 7.300 -18.167 8.693 1.00 81.56 164 ASN A N 1
ATOM 1292 C CA . ASN A 1 164 ? 8.433 -17.226 8.797 1.00 81.56 164 ASN A CA 1
ATOM 1293 C C . ASN A 1 164 ? 8.956 -16.682 7.447 1.00 81.56 164 ASN A C 1
ATOM 1295 O O . ASN A 1 164 ? 10.159 -16.569 7.216 1.00 81.56 164 ASN A O 1
ATOM 1299 N N . GLY A 1 165 ? 8.039 -16.358 6.530 1.00 81.62 165 GLY A N 1
ATOM 1300 C CA . GLY A 1 165 ? 8.358 -15.826 5.199 1.00 81.62 165 GLY A CA 1
ATOM 1301 C C . GLY A 1 165 ? 8.831 -16.860 4.167 1.00 81.62 165 GLY A C 1
ATOM 1302 O O . GLY A 1 165 ? 9.011 -16.516 2.999 1.00 81.62 165 GLY A O 1
ATOM 1303 N N . ASN A 1 166 ? 8.988 -18.130 4.541 1.00 88.12 166 ASN A N 1
ATOM 1304 C CA . ASN A 1 166 ? 9.302 -19.221 3.630 1.00 88.12 166 ASN A CA 1
ATOM 1305 C C . ASN A 1 166 ? 8.045 -20.040 3.300 1.00 88.12 166 ASN A C 1
ATOM 1307 O O . ASN A 1 166 ? 7.577 -20.873 4.071 1.00 88.12 166 ASN A O 1
ATOM 1311 N N . VAL A 1 167 ? 7.535 -19.852 2.082 1.00 88.75 167 VAL A N 1
ATOM 1312 C CA . VAL A 1 167 ? 6.331 -20.531 1.568 1.00 88.75 167 VAL A CA 1
ATOM 1313 C C . VAL A 1 167 ? 6.438 -22.060 1.643 1.00 88.75 167 VAL A C 1
ATOM 1315 O O . VAL A 1 167 ? 5.428 -22.741 1.813 1.00 88.75 167 VAL A O 1
ATOM 1318 N N . MET A 1 168 ? 7.652 -22.609 1.542 1.00 91.62 168 MET A N 1
ATOM 1319 C CA . MET A 1 168 ? 7.874 -24.057 1.561 1.00 91.62 168 MET A CA 1
ATOM 1320 C C . MET A 1 168 ? 7.654 -24.689 2.937 1.00 91.62 168 MET A C 1
ATOM 1322 O O . MET A 1 168 ? 7.442 -25.899 3.007 1.00 91.62 168 MET A O 1
ATOM 1326 N N . ASP A 1 169 ? 7.672 -23.890 4.005 1.00 92.38 169 ASP A N 1
ATOM 1327 C CA . ASP A 1 169 ? 7.444 -24.367 5.371 1.00 92.38 169 ASP A CA 1
ATOM 1328 C C . ASP A 1 169 ? 5.945 -24.569 5.664 1.00 92.38 169 ASP A C 1
ATOM 1330 O O . ASP A 1 169 ? 5.580 -25.174 6.669 1.00 92.38 169 ASP A O 1
ATOM 1334 N N . CYS A 1 170 ? 5.068 -24.149 4.743 1.00 93.81 170 CYS A N 1
ATOM 1335 C CA . CYS A 1 170 ? 3.635 -24.410 4.778 1.00 93.81 170 CYS A CA 1
ATOM 1336 C C . CYS A 1 170 ? 3.246 -25.519 3.782 1.00 93.81 170 CYS A C 1
ATOM 1338 O O . CYS A 1 170 ? 3.261 -25.272 2.574 1.00 93.81 170 CYS A O 1
ATOM 1340 N N . PRO A 1 171 ? 2.840 -26.728 4.226 1.00 92.75 171 PRO A N 1
ATOM 1341 C CA . PRO A 1 171 ? 2.521 -27.837 3.322 1.00 92.75 171 PRO A CA 1
ATOM 1342 C C . PRO A 1 171 ? 1.433 -27.524 2.286 1.00 92.75 171 PRO A C 1
ATOM 1344 O O . PRO A 1 171 ? 1.562 -27.927 1.128 1.00 92.75 171 PRO A O 1
ATOM 1347 N N . ALA A 1 172 ? 0.393 -26.782 2.684 1.00 91.50 172 ALA A N 1
ATOM 1348 C CA . ALA A 1 172 ? -0.694 -26.365 1.799 1.00 91.50 172 ALA A CA 1
ATOM 1349 C C . ALA A 1 172 ? -0.173 -25.497 0.641 1.00 91.50 172 ALA A C 1
ATOM 1351 O O . ALA A 1 172 ? -0.425 -25.780 -0.532 1.00 91.50 172 ALA A O 1
ATOM 1352 N N . LEU A 1 173 ? 0.639 -24.484 0.960 1.00 92.12 173 LEU A N 1
ATOM 1353 C CA . LEU A 1 173 ? 1.229 -23.591 -0.038 1.00 92.12 173 LEU A CA 1
ATOM 1354 C C . LEU A 1 173 ? 2.314 -24.287 -0.865 1.00 92.12 173 LEU A C 1
ATOM 1356 O O . LEU A 1 173 ? 2.352 -24.122 -2.083 1.00 92.12 173 LEU A O 1
ATOM 1360 N N . ALA A 1 174 ? 3.157 -25.109 -0.238 1.00 93.19 174 ALA A N 1
ATOM 1361 C CA . ALA A 1 174 ? 4.194 -25.882 -0.913 1.00 93.19 174 ALA A CA 1
ATOM 1362 C C . ALA A 1 174 ? 3.612 -26.815 -1.988 1.00 93.19 174 ALA A C 1
ATOM 1364 O O . ALA A 1 174 ? 4.217 -26.990 -3.045 1.00 93.19 174 ALA A O 1
ATOM 1365 N N . ALA A 1 175 ? 2.423 -27.383 -1.754 1.00 92.25 175 ALA A N 1
ATOM 1366 C CA . ALA A 1 175 ? 1.724 -28.213 -2.733 1.00 92.25 175 ALA A CA 1
ATOM 1367 C C . ALA A 1 175 ? 1.214 -27.418 -3.951 1.00 92.25 175 ALA A C 1
ATOM 1369 O O . ALA A 1 175 ? 1.136 -27.968 -5.051 1.00 92.25 175 ALA A O 1
ATOM 1370 N N . ALA A 1 176 ? 0.885 -26.136 -3.768 1.00 90.88 176 ALA A N 1
ATOM 1371 C CA . ALA A 1 176 ? 0.455 -25.230 -4.835 1.00 90.88 176 ALA A CA 1
ATOM 1372 C C . ALA A 1 176 ? 1.624 -24.491 -5.517 1.00 90.88 176 ALA A C 1
ATOM 1374 O O . ALA A 1 176 ? 1.447 -23.887 -6.577 1.00 90.88 176 ALA A O 1
ATOM 1375 N N . PHE A 1 177 ? 2.821 -24.529 -4.927 1.00 90.19 177 PHE A N 1
ATOM 1376 C CA . PHE A 1 177 ? 3.978 -23.790 -5.407 1.00 90.19 177 PHE A CA 1
ATOM 1377 C C . PHE A 1 177 ? 4.522 -24.360 -6.724 1.00 90.19 177 PHE A C 1
ATOM 1379 O O . PHE A 1 177 ? 5.006 -25.490 -6.800 1.00 90.19 177 PHE A O 1
ATOM 1386 N N . ASP A 1 178 ? 4.510 -23.535 -7.771 1.00 89.44 178 ASP A N 1
ATOM 1387 C CA . ASP A 1 178 ? 5.107 -23.857 -9.066 1.00 89.44 178 ASP A CA 1
ATOM 1388 C C . ASP A 1 178 ? 6.032 -22.724 -9.526 1.00 89.44 178 ASP A C 1
ATOM 1390 O O . ASP A 1 178 ? 5.664 -21.874 -10.345 1.00 89.44 178 ASP A O 1
ATOM 1394 N N . GLN A 1 179 ? 7.280 -22.748 -9.039 1.00 86.44 179 GLN A N 1
ATOM 1395 C CA . GLN A 1 179 ? 8.335 -21.837 -9.504 1.00 86.44 179 GLN A CA 1
ATOM 1396 C C . GLN A 1 179 ? 8.481 -21.886 -11.027 1.00 86.44 179 GLN A C 1
ATOM 1398 O O . GLN A 1 179 ? 8.815 -20.884 -11.666 1.00 86.44 179 GLN A O 1
ATOM 1403 N N . GLN A 1 180 ? 8.230 -23.051 -11.642 1.00 81.50 180 GLN A N 1
ATOM 1404 C CA . GLN A 1 180 ? 8.404 -23.176 -13.072 1.00 81.50 180 GLN A CA 1
ATOM 1405 C C . GLN A 1 180 ? 7.409 -22.293 -13.827 1.00 81.50 180 GLN A C 1
ATOM 1407 O O . GLN A 1 180 ? 7.813 -21.615 -14.779 1.00 81.50 180 GLN A O 1
ATOM 1412 N N . SER A 1 181 ? 6.146 -22.336 -13.410 1.00 85.44 181 SER A N 1
ATOM 1413 C CA . SER A 1 181 ? 5.056 -21.533 -13.956 1.00 85.44 181 SER A CA 1
ATOM 1414 C C . SER A 1 181 ? 5.203 -20.055 -13.597 1.00 85.44 181 SER A C 1
ATOM 1416 O O . SER A 1 181 ? 5.027 -19.217 -14.481 1.00 85.44 181 SER A O 1
ATOM 1418 N N . ALA A 1 182 ? 5.627 -19.733 -12.370 1.00 83.06 182 ALA A N 1
ATOM 1419 C CA . ALA A 1 182 ? 5.893 -18.358 -11.941 1.00 83.06 182 ALA A CA 1
ATOM 1420 C C . ALA A 1 182 ? 6.950 -17.669 -12.826 1.00 83.06 182 ALA A C 1
ATOM 1422 O O . ALA A 1 182 ? 6.675 -16.631 -13.420 1.00 83.06 182 ALA A O 1
ATOM 1423 N N . ASP A 1 183 ? 8.112 -18.297 -13.043 1.00 81.75 183 ASP A N 1
ATOM 1424 C CA . ASP A 1 183 ? 9.155 -17.764 -13.939 1.00 81.75 183 ASP A CA 1
ATOM 1425 C C . ASP A 1 183 ? 8.708 -17.656 -15.413 1.00 81.75 183 ASP A C 1
ATOM 1427 O O . ASP A 1 183 ? 9.348 -16.979 -16.229 1.00 81.75 183 ASP A O 1
ATOM 1431 N N . ALA A 1 184 ? 7.707 -18.454 -15.802 1.00 77.12 184 ALA A N 1
ATOM 1432 C CA . ALA A 1 184 ? 7.160 -18.483 -17.155 1.00 77.12 184 ALA A CA 1
ATOM 1433 C C . ALA A 1 184 ? 6.098 -17.403 -17.372 1.00 77.12 184 ALA A C 1
ATOM 1435 O O . ALA A 1 184 ? 5.755 -17.144 -18.528 1.00 77.12 184 ALA A O 1
ATOM 1436 N N . CYS A 1 185 ? 5.559 -16.840 -16.289 1.00 78.56 185 CYS A N 1
ATOM 1437 C CA . CYS A 1 185 ? 4.554 -15.798 -16.325 1.00 78.56 185 CYS A CA 1
ATOM 1438 C C . CYS A 1 185 ? 5.170 -14.535 -16.932 1.00 78.56 185 CYS A C 1
ATOM 1440 O O . CYS A 1 185 ? 6.230 -14.066 -16.514 1.00 78.56 185 CYS A O 1
ATOM 1442 N N . VAL A 1 186 ? 4.522 -14.011 -17.966 1.00 74.75 186 VAL A N 1
ATOM 1443 C CA . VAL A 1 186 ? 4.889 -12.750 -18.604 1.00 74.75 186 VAL A CA 1
ATOM 1444 C C . VAL A 1 186 ? 3.668 -11.857 -18.610 1.00 74.75 186 VAL A C 1
ATOM 1446 O O . VAL A 1 186 ? 2.560 -12.312 -18.882 1.00 74.75 186 VAL A O 1
ATOM 1449 N N . LEU A 1 187 ? 3.868 -10.579 -18.308 1.00 77.31 187 LEU A N 1
ATOM 1450 C CA . LEU A 1 187 ? 2.798 -9.603 -18.406 1.00 77.31 187 LEU A CA 1
ATOM 1451 C C . LEU A 1 187 ? 2.498 -9.360 -19.894 1.00 77.31 187 LEU A C 1
ATOM 1453 O O . LEU A 1 187 ? 3.350 -8.868 -20.639 1.00 77.31 187 LEU A O 1
ATOM 1457 N N . GLU A 1 188 ? 1.308 -9.768 -20.332 1.00 77.44 188 GLU A N 1
ATOM 1458 C CA . GLU A 1 188 ? 0.831 -9.638 -21.721 1.00 77.44 188 GLU A CA 1
ATOM 1459 C C . GLU A 1 188 ? -0.099 -8.430 -21.918 1.00 77.44 188 GLU A C 1
ATOM 1461 O O . GLU A 1 188 ? -0.560 -8.158 -23.027 1.00 77.44 188 GLU A O 1
ATOM 1466 N N . THR A 1 189 ? -0.387 -7.695 -20.845 1.00 82.44 189 THR A N 1
ATOM 1467 C CA . THR A 1 189 ? -1.267 -6.529 -20.871 1.00 82.44 189 THR A CA 1
ATOM 1468 C C . THR A 1 189 ? -0.541 -5.286 -21.389 1.00 82.44 189 THR A C 1
ATOM 1470 O O . THR A 1 189 ? 0.658 -5.286 -21.692 1.00 82.44 189 THR A O 1
ATOM 1473 N N . GLN A 1 190 ? -1.297 -4.201 -21.532 1.00 84.12 190 GLN A N 1
ATOM 1474 C CA . GLN A 1 190 ? -0.717 -2.884 -21.735 1.00 84.12 190 GLN A CA 1
ATOM 1475 C C . GLN A 1 190 ? -0.389 -2.265 -20.375 1.00 84.12 190 GLN A C 1
ATOM 1477 O O . GLN A 1 190 ? -1.160 -2.412 -19.428 1.00 84.12 190 GLN A O 1
ATOM 1482 N N . ILE A 1 191 ? 0.732 -1.559 -20.304 1.00 84.12 191 ILE A N 1
ATOM 1483 C CA . ILE A 1 191 ? 1.119 -0.724 -19.166 1.00 84.12 191 ILE A CA 1
ATOM 1484 C C . ILE A 1 191 ? 1.016 0.741 -19.554 1.00 84.12 191 ILE A C 1
ATOM 1486 O O . ILE A 1 191 ? 0.994 1.088 -20.737 1.00 84.12 191 ILE A O 1
ATOM 1490 N N . VAL A 1 192 ? 0.965 1.615 -18.557 1.00 83.94 192 VAL A N 1
ATOM 1491 C CA . VAL A 1 192 ? 1.156 3.045 -18.787 1.00 83.94 192 VAL A CA 1
ATOM 1492 C C . VAL A 1 192 ? 2.559 3.243 -19.362 1.00 83.94 192 VAL A C 1
ATOM 1494 O O . VAL A 1 192 ? 3.508 2.603 -18.913 1.00 83.94 192 VAL A O 1
ATOM 1497 N N . ASN A 1 193 ? 2.698 4.093 -20.384 1.00 77.94 193 ASN A N 1
ATOM 1498 C CA . ASN A 1 193 ? 4.009 4.491 -20.897 1.00 77.94 193 ASN A CA 1
ATOM 1499 C C . ASN A 1 193 ? 4.728 5.376 -19.871 1.00 77.94 193 ASN A C 1
ATOM 1501 O O . ASN A 1 193 ? 4.748 6.603 -19.983 1.00 77.94 193 ASN A O 1
ATOM 1505 N N . GLU A 1 194 ? 5.234 4.730 -18.834 1.00 72.00 194 GLU A N 1
ATOM 1506 C CA . GLU A 1 194 ? 5.905 5.338 -17.704 1.00 72.00 194 GLU A CA 1
ATOM 1507 C C . GLU A 1 194 ? 7.259 5.919 -18.119 1.00 72.00 194 GLU A C 1
ATOM 1509 O O . GLU A 1 194 ? 8.027 5.346 -18.895 1.00 72.00 194 GLU A O 1
ATOM 1514 N N . VAL A 1 195 ? 7.544 7.098 -17.579 1.00 74.31 195 VAL A N 1
ATOM 1515 C CA . VAL A 1 195 ? 8.840 7.769 -17.657 1.00 74.31 195 VAL A CA 1
ATOM 1516 C C . VAL A 1 195 ? 9.582 7.543 -16.338 1.00 74.31 195 VAL A C 1
ATOM 1518 O O . VAL A 1 195 ? 8.952 7.286 -15.318 1.00 74.31 195 VAL A O 1
ATOM 1521 N N . GLY A 1 196 ? 10.911 7.656 -16.333 1.00 73.62 196 GLY A N 1
ATOM 1522 C CA . GLY A 1 196 ? 11.697 7.615 -15.088 1.00 73.62 196 GLY A CA 1
ATOM 1523 C C . GLY A 1 196 ? 12.444 6.308 -14.800 1.00 73.62 196 GLY A C 1
ATOM 1524 O O . GLY A 1 196 ? 13.231 6.252 -13.865 1.00 73.62 196 GLY A O 1
ATOM 1525 N N . PHE A 1 197 ? 12.287 5.267 -15.628 1.00 73.00 197 PHE A N 1
ATOM 1526 C CA . PHE A 1 197 ? 13.007 3.992 -15.446 1.00 73.00 197 PHE A CA 1
ATOM 1527 C C . PHE A 1 197 ? 14.527 4.075 -15.644 1.00 73.00 197 PHE A C 1
ATOM 1529 O O . PHE A 1 197 ? 15.272 3.228 -15.153 1.00 73.00 197 PHE A O 1
ATOM 1536 N N . HIS A 1 198 ? 14.993 5.042 -16.434 1.00 76.88 198 HIS A N 1
ATOM 1537 C CA . HIS A 1 198 ? 16.395 5.130 -16.863 1.00 76.88 198 HIS A CA 1
ATOM 1538 C C . HIS A 1 198 ? 17.039 6.486 -16.566 1.00 76.88 198 HIS A C 1
ATOM 1540 O O . HIS A 1 198 ? 18.214 6.681 -16.871 1.00 76.88 198 HIS A O 1
ATOM 1546 N N . ALA A 1 199 ? 16.277 7.425 -16.010 1.00 81.31 199 ALA A N 1
ATOM 1547 C CA . ALA A 1 199 ? 16.735 8.762 -15.668 1.00 81.31 199 ALA A CA 1
ATOM 1548 C C . ALA A 1 199 ? 15.799 9.374 -14.614 1.00 81.31 199 ALA A C 1
ATOM 1550 O O . ALA A 1 199 ? 14.625 9.000 -14.584 1.00 81.31 199 ALA A O 1
ATOM 1551 N N . PRO A 1 200 ? 16.280 10.324 -13.795 1.00 82.62 200 PRO A N 1
ATOM 1552 C CA . PRO A 1 200 ? 15.424 11.102 -12.908 1.00 82.62 200 PRO A CA 1
ATOM 1553 C C . PRO A 1 200 ? 14.292 11.809 -13.662 1.00 82.62 200 PRO A C 1
ATOM 1555 O O . PRO A 1 200 ? 14.421 12.140 -14.843 1.00 82.62 200 PRO A O 1
ATOM 1558 N N . LEU A 1 201 ? 13.188 12.052 -12.961 1.00 84.38 201 LEU A N 1
ATOM 1559 C CA . LEU A 1 201 ? 12.077 12.849 -13.466 1.00 84.38 201 LEU A CA 1
ATOM 1560 C C . LEU A 1 201 ? 12.282 14.324 -13.112 1.00 84.38 201 LEU A C 1
ATOM 1562 O O . LEU A 1 201 ? 12.632 14.638 -11.978 1.00 84.38 201 LEU A O 1
ATOM 1566 N N . ASP A 1 202 ? 11.969 15.225 -14.045 1.00 82.38 202 ASP A N 1
ATOM 1567 C CA . ASP A 1 202 ? 11.972 16.677 -13.791 1.00 82.38 202 ASP A CA 1
ATOM 1568 C C . ASP A 1 202 ? 10.816 17.123 -12.865 1.00 82.38 202 ASP A C 1
ATOM 1570 O O . ASP A 1 202 ? 10.754 18.271 -12.428 1.00 82.38 202 ASP A O 1
ATOM 1574 N N . GLY A 1 203 ? 9.874 16.221 -12.582 1.00 83.44 203 GLY A N 1
ATOM 1575 C CA . GLY A 1 203 ? 8.736 16.427 -11.695 1.00 83.44 203 GLY A CA 1
ATOM 1576 C C . GLY A 1 203 ? 7.874 15.170 -11.593 1.00 83.44 203 GLY A C 1
ATOM 1577 O O . GLY A 1 203 ? 8.052 14.217 -12.353 1.00 83.44 203 GLY A O 1
ATOM 1578 N N . LEU A 1 204 ? 6.929 15.160 -10.652 1.00 85.56 204 LEU A N 1
ATOM 1579 C CA . LEU A 1 204 ? 6.038 14.016 -10.471 1.00 85.56 204 LEU A CA 1
ATOM 1580 C C . LEU A 1 204 ? 5.201 13.756 -11.727 1.00 85.56 204 LEU A C 1
ATOM 1582 O O . LEU A 1 204 ? 4.673 14.677 -12.352 1.00 85.56 204 LEU A O 1
ATOM 1586 N N . ALA A 1 205 ? 5.068 12.476 -12.074 1.00 79.88 205 ALA A N 1
ATOM 1587 C CA . ALA A 1 205 ? 4.216 12.057 -13.171 1.00 79.88 205 ALA A CA 1
ATOM 1588 C C . ALA A 1 205 ? 2.739 12.344 -12.856 1.00 79.88 205 ALA A C 1
ATOM 1590 O O . ALA A 1 205 ? 2.276 12.222 -11.718 1.00 79.88 205 ALA A O 1
ATOM 1591 N N . GLY A 1 206 ? 1.982 12.697 -13.894 1.00 75.12 206 GLY A N 1
ATOM 1592 C CA . GLY A 1 206 ? 0.584 13.092 -13.753 1.00 75.12 206 GLY A CA 1
ATOM 1593 C C . GLY A 1 206 ? 0.411 14.487 -13.144 1.00 75.12 206 GLY A C 1
ATOM 1594 O O . GLY A 1 206 ? 1.361 15.237 -12.941 1.00 75.12 206 GLY A O 1
ATOM 1595 N N . CYS A 1 207 ? -0.838 14.872 -12.887 1.00 80.12 207 CYS A N 1
ATOM 1596 C CA . CYS A 1 207 ? -1.137 16.137 -12.224 1.00 80.12 207 CYS A CA 1
ATOM 1597 C C . CYS A 1 207 ? -0.953 16.044 -10.705 1.00 80.12 207 CYS A C 1
ATOM 1599 O O . CYS A 1 207 ? -1.924 16.085 -9.949 1.00 80.12 207 CYS A O 1
ATOM 1601 N N . ASN A 1 208 ? 0.287 15.913 -10.254 1.00 88.19 208 ASN A N 1
ATOM 1602 C CA . ASN A 1 208 ? 0.592 15.788 -8.834 1.00 88.19 208 ASN A CA 1
ATOM 1603 C C . ASN A 1 208 ? 1.497 16.942 -8.382 1.00 88.19 208 ASN A C 1
ATOM 1605 O O . ASN A 1 208 ? 2.689 16.740 -8.168 1.00 88.19 208 ASN A O 1
ATOM 1609 N N . PRO A 1 209 ? 0.969 18.181 -8.284 1.00 88.62 209 PRO A N 1
ATOM 1610 C CA . PRO A 1 209 ? 1.749 19.296 -7.768 1.00 88.62 209 PRO A CA 1
ATOM 1611 C C . PRO A 1 209 ? 2.073 19.079 -6.289 1.00 88.62 209 PRO A C 1
ATOM 1613 O O . PRO A 1 209 ? 1.241 18.571 -5.533 1.00 88.62 209 PRO A O 1
ATOM 1616 N N . LEU A 1 210 ? 3.266 19.521 -5.890 1.00 89.81 210 LEU A N 1
ATOM 1617 C CA . LEU A 1 210 ? 3.705 19.486 -4.499 1.00 89.81 210 LEU A CA 1
ATOM 1618 C C . LEU A 1 210 ? 2.751 20.301 -3.625 1.00 89.81 210 LEU A C 1
ATOM 1620 O O . LEU A 1 210 ? 2.449 21.458 -3.935 1.00 89.81 210 LEU A O 1
ATOM 1624 N N . TRP A 1 211 ? 2.272 19.701 -2.539 1.00 88.75 211 TRP A N 1
ATOM 1625 C CA . TRP A 1 211 ? 1.351 20.354 -1.622 1.00 88.75 211 TRP A CA 1
ATOM 1626 C C . TRP A 1 211 ? 1.392 19.746 -0.221 1.00 88.75 211 TRP A C 1
ATOM 1628 O O . TRP A 1 211 ? 1.109 18.563 -0.025 1.00 88.75 211 TRP A O 1
ATOM 1638 N N . ASN A 1 212 ? 1.654 20.609 0.757 1.00 88.12 212 A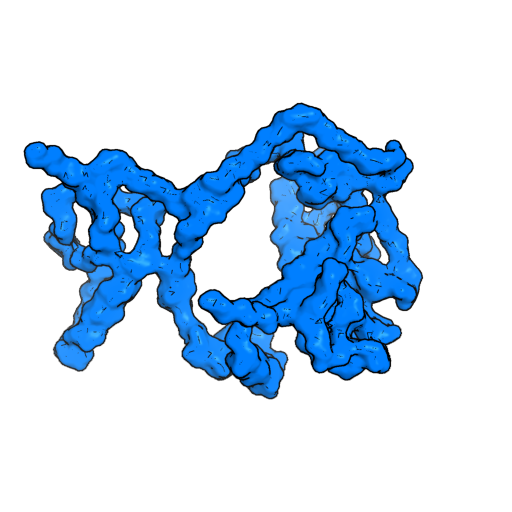SN A N 1
ATOM 1639 C CA . ASN A 1 212 ? 1.801 20.261 2.169 1.00 88.12 212 ASN A CA 1
ATOM 1640 C C . ASN A 1 212 ? 0.543 20.521 3.016 1.00 88.12 212 ASN A C 1
ATOM 1642 O O . ASN A 1 212 ? 0.595 20.413 4.234 1.00 88.12 212 ASN A O 1
ATOM 1646 N N . GLY A 1 213 ? -0.572 20.943 2.413 1.00 86.19 213 GLY A N 1
ATOM 1647 C CA . GLY A 1 213 ? -1.817 21.216 3.142 1.00 86.19 213 GLY A CA 1
ATOM 1648 C C . GLY A 1 213 ? -1.902 22.565 3.864 1.00 86.19 213 GLY A C 1
ATOM 1649 O O . GLY A 1 213 ? -3.005 22.996 4.189 1.00 86.19 213 GLY A O 1
ATOM 1650 N N . THR A 1 214 ? -0.786 23.265 4.092 1.00 83.19 214 THR A N 1
ATOM 1651 C CA . THR A 1 214 ? -0.746 24.470 4.951 1.00 83.19 214 THR A CA 1
ATOM 1652 C C . THR A 1 214 ? -0.675 25.788 4.180 1.00 83.19 214 THR A C 1
ATOM 1654 O O . THR A 1 214 ? -0.986 26.846 4.721 1.00 83.19 214 THR A O 1
ATOM 1657 N N . THR A 1 215 ? -0.311 25.748 2.898 1.00 78.56 215 THR A N 1
ATOM 1658 C CA . THR A 1 215 ? -0.043 26.935 2.060 1.00 78.56 215 THR A CA 1
ATOM 1659 C C . THR A 1 215 ? -1.233 27.385 1.198 1.00 78.56 215 THR A C 1
ATOM 1661 O O . THR A 1 215 ? -1.066 28.145 0.245 1.00 78.56 215 THR A O 1
ATOM 1664 N N . GLY A 1 216 ? -2.451 26.955 1.544 1.00 83.25 216 GLY A N 1
ATOM 1665 C CA . GLY A 1 216 ? -3.680 27.236 0.792 1.00 83.25 216 GLY A CA 1
ATOM 1666 C C . GLY A 1 216 ? -4.251 25.992 0.097 1.00 83.25 216 GLY A C 1
ATOM 1667 O O . GLY A 1 216 ? -3.846 24.874 0.423 1.00 83.25 216 GLY A O 1
ATOM 1668 N N . PRO A 1 217 ? -5.221 26.148 -0.827 1.00 85.75 217 PRO A N 1
ATOM 1669 C CA . PRO A 1 217 ? -5.840 25.014 -1.511 1.00 85.75 217 PRO A CA 1
ATOM 1670 C C . PRO A 1 217 ? -4.818 24.243 -2.354 1.00 85.75 217 PRO A C 1
ATOM 1672 O O . PRO A 1 217 ? -3.854 24.826 -2.855 1.00 85.75 217 PRO A O 1
ATOM 1675 N N . ARG A 1 218 ? -5.059 22.939 -2.547 1.00 86.12 218 ARG A N 1
ATOM 1676 C CA . ARG A 1 218 ? -4.223 22.098 -3.413 1.00 86.12 218 ARG A CA 1
ATOM 1677 C C . ARG A 1 218 ? -4.096 22.752 -4.798 1.00 86.12 218 ARG A C 1
ATOM 1679 O O . ARG A 1 218 ? -5.130 23.094 -5.382 1.00 86.12 218 ARG A O 1
ATOM 1686 N N . PRO A 1 219 ? -2.872 22.936 -5.329 1.00 87.81 219 PRO A N 1
ATOM 1687 C CA . PRO A 1 219 ? -2.687 23.572 -6.623 1.00 87.81 219 PRO A CA 1
ATOM 1688 C C . PRO A 1 219 ? -3.439 22.832 -7.732 1.00 87.81 219 PRO A C 1
ATOM 1690 O O . PRO A 1 219 ? -3.496 21.602 -7.756 1.00 87.81 219 PRO A O 1
ATOM 1693 N N . SER A 1 220 ? -4.012 23.591 -8.664 1.00 84.12 220 SER A N 1
ATOM 1694 C CA . SER A 1 220 ? -4.677 23.041 -9.843 1.00 84.12 220 SER A CA 1
ATOM 1695 C C . SER A 1 220 ? -3.669 22.651 -10.922 1.00 84.12 220 SER A C 1
ATOM 1697 O O . SER A 1 220 ? -2.624 23.283 -11.075 1.00 84.12 220 SER A O 1
ATOM 1699 N N . CYS A 1 221 ? -4.033 21.668 -11.737 1.00 79.81 221 CYS A N 1
ATOM 1700 C CA . CYS A 1 221 ? -3.278 21.271 -12.920 1.00 79.81 221 CYS A CA 1
ATOM 1701 C C . CYS A 1 221 ? -3.099 22.416 -13.919 1.00 79.81 221 CYS A C 1
ATOM 1703 O O . CYS A 1 221 ? -4.017 23.213 -14.130 1.00 79.81 221 CYS A O 1
ATOM 1705 N N . ALA A 1 222 ? -1.967 22.426 -14.625 1.00 73.06 222 ALA A N 1
ATOM 1706 C CA . ALA A 1 222 ? -1.875 23.155 -15.883 1.00 73.06 222 ALA A CA 1
ATOM 1707 C C . ALA A 1 222 ? -2.927 22.618 -16.874 1.00 73.06 222 ALA A C 1
ATOM 1709 O O . ALA A 1 222 ? -3.228 21.422 -16.898 1.00 73.06 222 ALA A O 1
ATOM 1710 N N . ALA A 1 223 ? -3.495 23.498 -17.699 1.00 69.12 223 ALA A N 1
ATOM 1711 C CA . ALA A 1 223 ? -4.393 23.076 -18.768 1.00 69.12 223 ALA A CA 1
ATOM 1712 C C . ALA A 1 223 ? -3.633 22.229 -19.810 1.00 69.12 223 ALA A C 1
ATOM 1714 O O . ALA A 1 223 ? -2.477 22.519 -20.116 1.00 69.12 223 ALA A O 1
ATOM 1715 N N . ASN A 1 224 ? -4.307 21.234 -20.401 1.00 70.56 224 ASN A N 1
ATOM 1716 C CA . ASN A 1 224 ? -3.794 20.361 -21.472 1.00 70.56 224 ASN A CA 1
ATOM 1717 C C . ASN A 1 224 ? -2.696 19.361 -21.065 1.00 70.56 224 ASN A C 1
ATOM 1719 O O . ASN A 1 224 ? -1.753 19.137 -21.824 1.00 70.56 224 ASN A O 1
ATOM 1723 N N . LEU A 1 225 ? -2.818 18.724 -19.898 1.00 73.69 225 LEU A N 1
ATOM 1724 C CA . LEU A 1 225 ? -1.961 17.580 -19.580 1.00 73.69 225 LEU A CA 1
ATOM 1725 C C . LEU A 1 225 ? -2.188 16.441 -20.576 1.00 73.69 225 LEU A C 1
ATOM 1727 O O . LEU A 1 225 ? -3.323 16.048 -20.851 1.00 73.69 225 LEU A O 1
ATOM 1731 N N . THR A 1 226 ? -1.096 15.897 -21.101 1.00 73.56 226 THR A N 1
ATOM 1732 C CA . THR A 1 226 ? -1.138 14.736 -21.985 1.00 73.56 226 THR A CA 1
ATOM 1733 C C . THR A 1 226 ? -1.474 13.498 -21.161 1.00 73.56 226 THR A C 1
ATOM 1735 O O . THR A 1 226 ? -0.712 13.121 -20.272 1.00 73.56 226 THR A O 1
ATOM 1738 N N . THR A 1 227 ? -2.596 12.839 -21.449 1.00 76.50 227 THR A N 1
ATOM 1739 C CA . THR A 1 227 ? -2.873 11.515 -20.880 1.00 76.50 227 THR A CA 1
ATOM 1740 C C . THR A 1 227 ? -1.851 10.522 -21.441 1.00 76.50 227 THR A C 1
ATOM 1742 O O . THR A 1 227 ? -1.757 10.396 -22.667 1.00 76.50 227 THR A O 1
ATOM 1745 N N . PRO A 1 228 ? -1.067 9.830 -20.595 1.00 77.25 228 PRO A N 1
ATOM 1746 C CA . PRO A 1 228 ? -0.110 8.850 -21.081 1.00 77.25 228 PRO A CA 1
ATOM 1747 C C . PRO A 1 228 ? -0.846 7.706 -21.783 1.00 77.25 228 PRO A C 1
ATOM 1749 O O . PRO A 1 228 ? -1.888 7.234 -21.327 1.00 77.25 228 PRO A O 1
ATOM 1752 N N . ALA A 1 229 ? -0.313 7.275 -22.925 1.00 83.81 229 ALA A N 1
ATOM 1753 C CA . ALA A 1 229 ? -0.877 6.160 -23.668 1.00 83.81 229 ALA A CA 1
ATOM 1754 C C . ALA A 1 229 ? -0.556 4.832 -22.972 1.00 83.81 229 ALA A C 1
ATOM 1756 O O . ALA A 1 229 ? 0.521 4.661 -22.397 1.00 83.81 229 ALA A O 1
ATOM 1757 N N . LEU A 1 230 ? -1.475 3.876 -23.094 1.00 87.50 230 LEU A N 1
ATOM 1758 C CA . LEU A 1 230 ? -1.192 2.484 -22.786 1.00 87.50 230 LEU A CA 1
ATOM 1759 C C . LEU A 1 230 ? -0.324 1.889 -23.900 1.00 87.50 230 LEU A C 1
ATOM 1761 O O . LEU A 1 230 ? -0.690 1.935 -25.078 1.00 87.50 230 LEU A O 1
ATOM 1765 N N . VAL A 1 231 ? 0.823 1.329 -23.529 1.00 84.12 231 VAL A N 1
ATOM 1766 C CA . VAL A 1 231 ? 1.754 0.656 -24.438 1.00 84.12 231 VAL A CA 1
ATOM 1767 C C . VAL A 1 231 ? 1.826 -0.830 -24.093 1.00 84.12 231 VAL A C 1
ATOM 1769 O O . VAL A 1 231 ? 1.783 -1.188 -22.917 1.00 84.12 231 VAL A O 1
ATOM 1772 N N . PRO A 1 232 ? 1.907 -1.732 -25.085 1.00 80.56 232 PRO A N 1
ATOM 1773 C CA . PRO A 1 232 ? 2.141 -3.144 -24.805 1.00 80.56 232 PRO A CA 1
ATOM 1774 C C . PRO A 1 232 ? 3.443 -3.325 -24.015 1.00 80.56 232 PRO A C 1
ATOM 1776 O O . PRO A 1 232 ? 4.475 -2.786 -24.412 1.00 80.56 232 PRO A O 1
ATOM 1779 N N . VAL A 1 233 ? 3.408 -4.114 -22.937 1.00 76.62 233 VAL A N 1
ATOM 1780 C CA . VAL A 1 233 ? 4.624 -4.484 -22.181 1.00 76.62 233 VAL A CA 1
ATOM 1781 C C . VAL A 1 233 ? 5.600 -5.243 -23.072 1.00 76.62 233 VAL A C 1
ATOM 1783 O O . VAL A 1 233 ? 6.816 -5.074 -23.001 1.00 76.62 233 VAL A O 1
ATOM 1786 N N . GLN A 1 234 ? 5.051 -6.101 -23.929 1.00 69.88 234 GLN A N 1
ATOM 1787 C CA . GLN A 1 234 ? 5.827 -6.871 -24.881 1.00 69.88 234 GLN A CA 1
ATOM 1788 C C . GLN A 1 234 ? 6.203 -5.989 -26.071 1.00 69.88 234 GLN A C 1
ATOM 1790 O O . GLN A 1 234 ? 5.346 -5.395 -26.729 1.00 69.88 234 GLN A O 1
ATOM 1795 N N . THR A 1 235 ? 7.497 -5.945 -26.391 1.00 64.56 235 THR A N 1
ATOM 1796 C CA . THR A 1 235 ? 7.956 -5.283 -27.614 1.00 64.56 235 THR A CA 1
ATOM 1797 C C . THR A 1 235 ? 7.345 -5.976 -28.832 1.00 64.56 235 THR A C 1
ATOM 1799 O O . THR A 1 235 ? 7.479 -7.185 -29.021 1.00 64.56 235 THR A O 1
ATOM 1802 N N . SER A 1 236 ? 6.641 -5.214 -29.671 1.00 60.91 236 SER A N 1
ATOM 1803 C CA . SER A 1 236 ? 6.050 -5.763 -30.891 1.00 60.91 236 SER A CA 1
ATOM 1804 C C . SER A 1 236 ? 7.140 -6.297 -31.823 1.00 60.91 236 SER A C 1
ATOM 1806 O O . SER A 1 236 ? 8.165 -5.640 -32.030 1.00 60.91 236 SER A O 1
ATOM 1808 N N . LEU A 1 237 ? 6.905 -7.468 -32.419 1.00 59.75 237 LEU A N 1
ATOM 1809 C CA . LEU A 1 237 ? 7.818 -8.037 -33.407 1.00 59.75 237 LEU A CA 1
ATOM 1810 C C . LEU A 1 237 ? 7.991 -7.076 -34.595 1.00 59.75 237 LEU A C 1
ATOM 1812 O O . LEU A 1 237 ? 7.004 -6.486 -35.046 1.00 59.75 237 LEU A O 1
ATOM 1816 N N . PRO A 1 238 ? 9.201 -6.956 -35.174 1.00 63.62 238 PRO A N 1
ATOM 1817 C CA . PRO A 1 238 ? 9.387 -6.158 -36.378 1.00 63.62 238 PRO A CA 1
ATOM 1818 C C . PRO A 1 238 ? 8.478 -6.641 -37.518 1.00 63.62 238 PRO A C 1
ATOM 1820 O O . PRO A 1 238 ? 8.196 -7.834 -37.653 1.00 63.62 238 PRO A O 1
ATOM 1823 N N . THR A 1 239 ? 8.058 -5.734 -38.402 1.00 64.00 239 THR A N 1
ATOM 1824 C CA . THR A 1 239 ? 7.181 -6.065 -39.535 1.00 64.00 239 THR A CA 1
ATOM 1825 C C . THR A 1 239 ? 7.731 -7.245 -40.350 1.00 64.00 239 THR A C 1
ATOM 1827 O O . THR A 1 239 ? 8.888 -7.242 -40.777 1.00 64.00 239 THR A O 1
ATOM 1830 N N . ASN A 1 240 ? 6.875 -8.237 -40.622 1.00 67.62 240 ASN A N 1
ATOM 1831 C CA . ASN A 1 240 ? 7.189 -9.531 -41.254 1.00 67.62 240 ASN A CA 1
ATOM 1832 C C . ASN A 1 240 ? 7.904 -10.557 -40.366 1.00 67.62 240 ASN A C 1
ATOM 1834 O O . ASN A 1 240 ? 8.383 -11.556 -40.899 1.00 67.62 240 ASN A O 1
ATOM 1838 N N . TRP A 1 241 ? 7.970 -10.366 -39.054 1.00 61.00 241 TRP A N 1
ATOM 1839 C CA . TRP A 1 241 ? 8.418 -11.403 -38.129 1.00 61.00 241 TRP A CA 1
ATOM 1840 C C . TRP A 1 241 ? 7.223 -12.056 -37.437 1.00 61.00 241 TRP A C 1
ATOM 1842 O O . TRP A 1 241 ? 6.210 -11.419 -37.165 1.00 61.00 241 TRP A O 1
ATOM 1852 N N . THR A 1 242 ? 7.319 -13.362 -37.213 1.00 63.91 242 THR A N 1
ATOM 1853 C CA . THR A 1 242 ? 6.324 -14.138 -36.467 1.00 63.91 242 THR A CA 1
ATOM 1854 C C . THR A 1 242 ? 7.058 -14.938 -35.402 1.00 63.91 242 THR A C 1
ATOM 1856 O O . THR A 1 242 ? 8.066 -15.586 -35.707 1.00 63.91 242 THR A O 1
ATOM 1859 N N . GLU A 1 243 ? 6.571 -14.866 -34.166 1.00 62.84 243 GLU A N 1
ATOM 1860 C CA . GLU A 1 243 ? 7.015 -15.723 -33.071 1.00 62.84 243 GLU A CA 1
ATOM 1861 C C . GLU A 1 243 ? 6.577 -17.158 -33.375 1.00 62.84 243 GLU A C 1
ATOM 1863 O O . GLU A 1 243 ? 5.422 -17.412 -33.711 1.00 62.84 243 GLU A O 1
ATOM 1868 N N . ILE A 1 244 ? 7.523 -18.096 -33.326 1.00 57.56 244 ILE A N 1
ATOM 1869 C CA . ILE A 1 244 ? 7.254 -19.531 -33.523 1.00 57.56 244 ILE A CA 1
ATOM 1870 C C . ILE A 1 244 ? 7.181 -20.249 -32.160 1.00 57.56 244 ILE A C 1
ATOM 1872 O O . ILE A 1 244 ? 7.004 -21.462 -32.087 1.00 57.56 244 ILE A O 1
ATOM 1876 N N . GLY A 1 245 ? 7.305 -19.498 -31.065 1.00 55.44 245 GLY A N 1
ATOM 1877 C CA . GLY A 1 245 ? 7.471 -20.026 -29.721 1.00 55.44 245 GLY A CA 1
ATOM 1878 C C . GLY A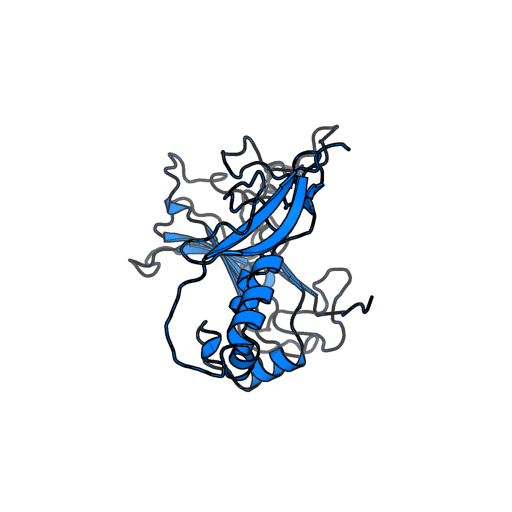 1 245 ? 8.904 -20.496 -29.493 1.00 55.44 245 GLY A C 1
ATOM 1879 O O . GLY A 1 245 ? 9.864 -19.929 -30.022 1.00 55.44 245 GLY A O 1
ATOM 1880 N N . CYS A 1 246 ? 9.063 -21.544 -28.696 1.00 56.16 246 CYS A N 1
ATOM 1881 C CA . CYS A 1 246 ? 10.376 -22.033 -28.318 1.00 56.16 246 CYS A CA 1
ATOM 1882 C C . CYS A 1 246 ? 10.692 -23.400 -28.886 1.00 56.16 246 CYS A C 1
ATOM 1884 O O . CYS A 1 246 ? 9.844 -24.288 -28.953 1.00 56.16 246 CYS A O 1
ATOM 1886 N N . VAL A 1 247 ? 11.962 -23.574 -29.238 1.00 56.97 247 VAL A N 1
ATOM 1887 C CA . VAL A 1 247 ? 12.457 -24.802 -29.845 1.00 56.97 247 VAL A CA 1
ATOM 1888 C C . VAL A 1 247 ? 13.650 -25.304 -29.037 1.00 56.97 247 VAL A C 1
ATOM 1890 O O . VAL A 1 247 ? 14.518 -24.526 -28.634 1.00 56.97 247 VAL A O 1
ATOM 1893 N N . ALA A 1 248 ? 13.664 -26.605 -28.746 1.00 54.75 248 ALA A N 1
ATOM 1894 C CA . ALA A 1 248 ? 14.795 -27.253 -28.096 1.00 54.75 248 ALA A CA 1
ATOM 1895 C C . ALA A 1 248 ? 15.927 -27.435 -29.116 1.00 54.75 248 ALA A C 1
ATOM 1897 O O . ALA A 1 248 ? 15.731 -28.067 -30.155 1.00 54.75 248 ALA A O 1
ATOM 1898 N N . GLU A 1 249 ? 17.105 -26.887 -28.819 1.00 59.03 249 GLU A N 1
ATOM 1899 C CA . GLU A 1 249 ? 18.309 -27.101 -29.618 1.00 59.03 249 GLU A CA 1
ATOM 1900 C C . GLU A 1 249 ? 19.201 -28.149 -28.946 1.00 59.03 249 GLU A C 1
ATOM 1902 O O . GLU A 1 249 ? 19.465 -28.096 -27.739 1.00 59.03 249 GLU A O 1
ATOM 1907 N N . GLY A 1 250 ? 19.654 -29.125 -29.735 1.00 53.84 250 GLY A N 1
ATOM 1908 C CA . GLY A 1 250 ? 20.690 -30.058 -29.303 1.00 53.84 250 GLY A CA 1
ATOM 1909 C C . GLY A 1 250 ? 22.060 -29.366 -29.237 1.00 53.84 250 GLY A C 1
ATOM 1910 O O . GLY A 1 250 ? 22.242 -28.323 -29.865 1.00 53.84 250 GLY A O 1
ATOM 1911 N N . PRO A 1 251 ? 23.061 -29.959 -28.559 1.00 53.06 251 PRO A N 1
ATOM 1912 C CA . PRO A 1 251 ? 24.380 -29.342 -28.350 1.00 53.06 251 PRO A CA 1
ATOM 1913 C C . PRO A 1 251 ? 25.088 -28.895 -29.639 1.00 53.06 251 PRO A C 1
ATOM 1915 O O . P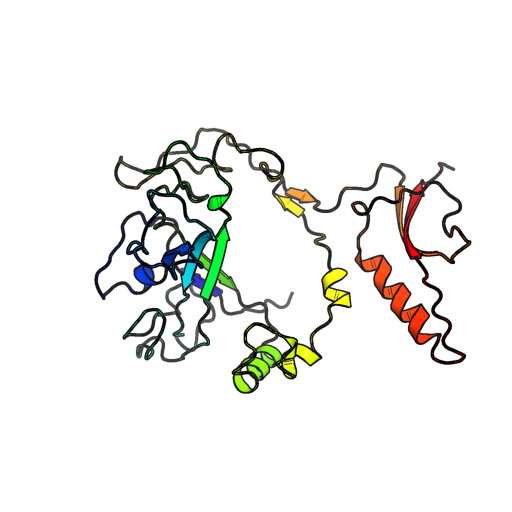RO A 1 251 ? 25.876 -27.957 -29.618 1.00 53.06 251 PRO A O 1
ATOM 1918 N N . ASN A 1 252 ? 24.783 -29.559 -30.760 1.00 57.12 252 ASN A N 1
ATOM 1919 C CA . ASN A 1 252 ? 25.436 -29.367 -32.057 1.00 57.12 252 ASN A CA 1
ATOM 1920 C C . ASN A 1 252 ? 24.454 -28.983 -33.182 1.00 57.12 252 ASN A C 1
ATOM 1922 O O . ASN A 1 252 ? 24.806 -29.070 -34.356 1.00 57.12 252 ASN A O 1
ATOM 1926 N N . GLY A 1 253 ? 23.208 -28.620 -32.855 1.00 55.56 253 GLY A N 1
ATOM 1927 C CA . GLY A 1 253 ? 22.157 -28.377 -33.845 1.00 55.56 253 GLY A CA 1
ATOM 1928 C C . GLY A 1 253 ? 21.495 -27.021 -33.659 1.00 55.56 253 GLY A C 1
ATOM 1929 O O . GLY A 1 253 ? 21.076 -26.684 -32.559 1.00 55.56 253 GLY A O 1
ATOM 1930 N N . ARG A 1 254 ? 21.348 -26.266 -34.750 1.00 58.44 254 ARG A N 1
ATOM 1931 C CA . ARG A 1 254 ? 20.526 -25.055 -34.783 1.00 58.44 254 ARG A CA 1
ATOM 1932 C C . ARG A 1 254 ? 19.149 -25.426 -35.318 1.00 58.44 254 ARG A C 1
ATOM 1934 O O . ARG A 1 254 ? 19.026 -25.797 -36.484 1.00 58.44 254 ARG A O 1
ATOM 1941 N N . ALA A 1 255 ? 18.119 -25.346 -34.482 1.00 58.59 255 ALA A N 1
ATOM 1942 C CA . ALA A 1 255 ? 16.763 -25.713 -34.885 1.00 58.59 255 ALA A CA 1
ATOM 1943 C C . ALA A 1 255 ? 16.149 -24.678 -35.844 1.00 58.59 255 ALA A C 1
ATOM 1945 O O . ALA A 1 255 ? 15.224 -24.979 -36.599 1.00 58.59 255 ALA A O 1
ATOM 1946 N N . LEU A 1 256 ? 16.696 -23.458 -35.853 1.00 57.00 256 LEU A N 1
ATOM 1947 C CA . LEU A 1 256 ? 16.291 -22.389 -36.758 1.00 57.00 256 LEU A CA 1
ATOM 1948 C C . LEU A 1 256 ? 17.189 -22.330 -37.988 1.00 57.00 256 LEU A C 1
ATOM 1950 O O . LEU A 1 256 ? 18.333 -21.887 -37.927 1.00 57.00 256 LEU A O 1
ATOM 1954 N N . THR A 1 257 ? 16.628 -22.707 -39.132 1.00 60.09 257 THR A N 1
ATOM 1955 C CA . THR A 1 257 ? 17.276 -22.632 -40.451 1.00 60.09 257 THR A CA 1
ATOM 1956 C C . THR A 1 257 ? 17.154 -21.249 -41.113 1.00 60.09 257 THR A C 1
ATOM 1958 O O . THR A 1 257 ? 17.583 -21.071 -42.250 1.00 60.09 257 THR A O 1
ATOM 1961 N N . GLY A 1 258 ? 16.576 -20.258 -40.418 1.00 58.53 258 GLY A N 1
ATOM 1962 C CA . GLY A 1 258 ? 16.383 -18.880 -40.890 1.00 58.53 258 GLY A CA 1
ATOM 1963 C C . GLY A 1 258 ? 16.956 -17.818 -39.942 1.00 58.53 258 GLY A C 1
ATOM 1964 O O . GLY A 1 258 ? 17.510 -18.140 -38.893 1.00 58.53 258 GLY A O 1
ATOM 1965 N N . ALA A 1 259 ? 16.818 -16.537 -40.311 1.00 54.72 259 ALA A N 1
ATOM 1966 C CA . ALA A 1 259 ? 17.264 -15.411 -39.485 1.00 54.72 259 ALA A CA 1
ATOM 1967 C C . ALA A 1 259 ? 16.588 -15.435 -38.102 1.00 54.72 259 ALA A C 1
ATOM 1969 O O . ALA A 1 259 ? 15.367 -15.522 -38.021 1.00 54.72 259 ALA A O 1
ATOM 1970 N N . SER A 1 260 ? 17.384 -15.338 -37.037 1.00 54.41 260 SER A N 1
ATOM 1971 C CA . SER A 1 260 ? 16.949 -15.447 -35.637 1.00 54.41 260 SER A CA 1
ATOM 1972 C C . SER A 1 260 ? 17.757 -14.493 -34.755 1.00 54.41 260 SER A C 1
ATOM 1974 O O . SER A 1 260 ? 18.942 -14.297 -35.040 1.00 54.41 260 SER A O 1
ATOM 1976 N N . THR A 1 261 ? 17.193 -13.999 -33.654 1.00 46.88 261 THR A N 1
ATOM 1977 C CA . THR A 1 261 ? 17.917 -13.195 -32.654 1.00 46.88 261 THR A CA 1
ATOM 1978 C C . THR A 1 261 ? 17.960 -13.926 -31.300 1.00 46.88 261 THR A C 1
ATOM 1980 O O . THR A 1 261 ? 17.016 -14.636 -30.963 1.00 46.88 261 THR A O 1
ATOM 1983 N N . PRO A 1 262 ? 19.041 -13.799 -30.508 1.00 46.28 262 PRO A N 1
ATOM 1984 C CA . PRO A 1 262 ? 19.135 -14.396 -29.172 1.00 46.28 262 PRO A CA 1
ATOM 1985 C C . PRO A 1 262 ? 18.510 -13.525 -28.061 1.00 46.28 262 PRO A C 1
ATOM 1987 O O . PRO A 1 262 ? 18.747 -13.794 -26.886 1.00 46.28 262 PRO A O 1
ATOM 1990 N N . ALA A 1 263 ? 17.772 -12.461 -28.404 1.00 40.88 263 ALA A N 1
ATOM 1991 C CA . ALA A 1 263 ? 17.371 -11.426 -27.453 1.00 40.88 263 ALA A CA 1
ATOM 1992 C C . ALA A 1 263 ? 16.342 -11.945 -26.416 1.00 40.88 263 ALA A C 1
ATOM 1994 O O . ALA A 1 263 ? 15.277 -12.417 -26.815 1.00 40.88 263 ALA A O 1
ATOM 1995 N N . PRO A 1 264 ? 16.602 -11.803 -25.099 1.00 43.00 264 PRO A N 1
ATOM 1996 C CA . PRO A 1 264 ? 15.676 -12.215 -24.032 1.00 43.00 264 PRO A CA 1
ATOM 1997 C C . PRO A 1 264 ? 14.367 -11.411 -23.983 1.00 43.00 264 PRO A C 1
ATOM 1999 O O . PRO A 1 264 ? 13.391 -11.866 -23.398 1.00 43.00 264 PRO A O 1
ATOM 2002 N N . LEU A 1 265 ? 14.367 -10.212 -24.573 1.00 40.56 265 LEU A N 1
ATOM 2003 C CA . LEU A 1 265 ? 13.315 -9.182 -24.493 1.00 40.56 265 LEU A CA 1
ATOM 2004 C C . LEU A 1 265 ? 12.118 -9.407 -25.428 1.00 40.56 265 LEU A C 1
ATOM 2006 O O . LEU A 1 265 ? 11.204 -8.594 -25.491 1.00 40.56 265 LEU A O 1
ATOM 2010 N N . CYS A 1 266 ? 12.167 -10.469 -26.217 1.00 39.84 266 CYS A N 1
ATOM 2011 C CA . CYS A 1 266 ? 11.443 -10.556 -27.477 1.00 39.84 266 CYS A CA 1
ATOM 2012 C C . CYS A 1 266 ? 10.505 -11.773 -27.522 1.00 39.84 266 CYS A C 1
ATOM 2014 O O . CYS A 1 266 ? 10.064 -12.182 -28.590 1.00 39.84 266 CYS A O 1
ATOM 2016 N N . CYS A 1 267 ? 10.269 -12.401 -26.373 1.00 42.19 267 CYS A N 1
ATOM 2017 C CA . CYS A 1 267 ? 9.646 -13.706 -26.296 1.00 42.19 267 CYS A CA 1
ATOM 2018 C C . CYS A 1 267 ? 8.702 -13.772 -25.107 1.00 42.19 267 CYS A C 1
ATOM 2020 O O . CYS A 1 267 ? 9.129 -13.532 -23.972 1.00 42.19 267 CYS A O 1
ATOM 2022 N N . ALA A 1 268 ? 7.458 -14.180 -25.350 1.00 45.66 268 ALA A N 1
ATOM 2023 C CA . ALA A 1 268 ? 6.588 -14.608 -24.274 1.00 45.66 268 ALA A CA 1
ATOM 2024 C C . ALA A 1 268 ? 7.212 -15.884 -23.679 1.00 45.66 268 ALA A C 1
ATOM 2026 O O . ALA A 1 268 ? 7.151 -16.969 -24.265 1.00 45.66 268 ALA A O 1
ATOM 2027 N N . ARG A 1 269 ? 7.890 -15.764 -22.526 1.00 45.94 269 ARG A N 1
ATOM 2028 C CA . ARG A 1 269 ? 8.646 -16.856 -21.867 1.00 45.94 269 ARG A CA 1
ATOM 2029 C C . ARG A 1 269 ? 7.811 -18.128 -21.651 1.00 45.94 269 ARG A C 1
ATOM 2031 O O . ARG A 1 269 ? 8.376 -19.213 -21.486 1.00 45.94 269 ARG A O 1
ATOM 2038 N N . HIS A 1 270 ? 6.488 -18.009 -21.725 1.00 40.19 270 HIS A N 1
ATOM 2039 C CA . HIS A 1 270 ? 5.514 -19.084 -21.627 1.00 40.19 270 HIS A CA 1
ATOM 2040 C C . HIS A 1 270 ? 5.683 -20.191 -22.687 1.00 40.19 270 HIS A C 1
ATOM 2042 O O . HIS A 1 270 ? 5.536 -21.375 -22.374 1.00 40.19 270 HIS A O 1
ATOM 2048 N N . ALA A 1 271 ? 6.108 -19.861 -23.914 1.00 39.06 271 ALA A N 1
ATOM 2049 C CA . ALA A 1 271 ? 6.262 -20.855 -24.983 1.00 39.06 271 ALA A CA 1
ATOM 2050 C C . ALA A 1 271 ? 7.453 -21.818 -24.773 1.00 39.06 271 ALA A C 1
ATOM 2052 O O . ALA A 1 271 ? 7.483 -22.902 -25.356 1.00 39.06 271 ALA A O 1
ATOM 2053 N N . CYS A 1 272 ? 8.434 -21.456 -23.934 1.00 37.44 272 CYS A N 1
ATOM 2054 C CA . CYS A 1 272 ? 9.643 -22.259 -23.702 1.00 37.44 272 CYS A CA 1
ATOM 2055 C C . CYS A 1 272 ? 9.426 -23.410 -22.736 1.00 37.44 272 CYS A C 1
ATOM 2057 O O . CYS A 1 272 ? 9.923 -24.505 -22.968 1.00 37.44 272 CYS A O 1
ATOM 2059 N N . ARG A 1 273 ? 8.678 -23.230 -21.652 1.00 41.28 273 ARG A N 1
ATOM 2060 C CA . ARG A 1 273 ? 8.703 -24.219 -20.562 1.00 41.28 273 ARG A CA 1
ATOM 2061 C C . ARG A 1 273 ? 7.809 -25.442 -20.799 1.00 41.28 273 ARG A C 1
ATOM 2063 O O . ARG A 1 273 ? 8.194 -26.544 -20.407 1.00 41.28 273 ARG A O 1
ATOM 2070 N N . SER A 1 274 ? 6.716 -25.314 -21.547 1.00 37.81 274 SER A N 1
ATOM 2071 C CA . SER A 1 274 ? 5.832 -26.439 -21.908 1.00 37.81 274 SER A CA 1
ATOM 2072 C C . SER A 1 274 ? 6.512 -27.505 -22.791 1.00 37.81 274 SER A C 1
ATOM 2074 O O . SER A 1 274 ? 6.187 -28.691 -22.694 1.00 37.81 274 SER A O 1
ATOM 2076 N N . ALA A 1 275 ? 7.531 -27.136 -23.576 1.00 35.56 275 ALA A N 1
ATOM 2077 C CA . ALA A 1 275 ? 8.340 -28.086 -24.347 1.00 35.56 275 ALA A CA 1
ATOM 2078 C C . ALA A 1 275 ? 9.383 -28.849 -23.496 1.00 35.56 275 ALA A C 1
ATOM 2080 O O . ALA A 1 275 ? 9.774 -29.957 -23.865 1.00 35.56 275 ALA A O 1
ATOM 2081 N N . ARG A 1 276 ? 9.800 -28.313 -22.333 1.00 38.06 276 ARG A N 1
ATOM 2082 C CA . ARG A 1 276 ? 10.717 -28.999 -21.397 1.00 38.06 276 ARG A CA 1
ATOM 2083 C C . ARG A 1 276 ? 10.009 -30.177 -20.734 1.00 38.06 276 ARG A C 1
ATOM 2085 O O . ARG A 1 276 ? 10.601 -31.247 -20.677 1.00 38.06 276 ARG A O 1
ATOM 2092 N N . ARG A 1 277 ? 8.738 -30.003 -20.338 1.00 36.66 277 ARG A N 1
ATOM 2093 C CA . ARG A 1 277 ? 7.908 -31.068 -19.740 1.00 36.66 277 ARG A CA 1
ATOM 2094 C C . ARG A 1 277 ? 7.670 -32.245 -20.696 1.00 36.66 277 ARG A C 1
ATOM 2096 O O . ARG A 1 277 ? 7.910 -33.381 -20.311 1.00 36.66 277 ARG A O 1
ATOM 2103 N N . ARG A 1 278 ? 7.331 -32.000 -21.972 1.00 37.22 278 ARG A N 1
ATOM 2104 C CA . ARG A 1 278 ? 7.177 -33.094 -22.965 1.00 37.22 278 ARG A CA 1
ATOM 2105 C C . ARG A 1 278 ? 8.472 -33.866 -23.227 1.00 37.22 278 ARG A C 1
ATOM 2107 O O . ARG A 1 278 ? 8.417 -35.069 -23.477 1.00 37.22 278 ARG A O 1
ATOM 2114 N N . ALA A 1 279 ? 9.623 -33.193 -23.176 1.00 34.56 279 ALA A N 1
ATOM 2115 C CA . ALA A 1 279 ? 10.919 -33.847 -23.328 1.00 34.56 279 ALA A CA 1
ATOM 2116 C C . ALA A 1 279 ? 11.268 -34.714 -22.105 1.00 34.56 279 ALA A C 1
ATOM 2118 O O . ALA A 1 279 ? 11.739 -35.832 -22.286 1.00 34.56 279 ALA A O 1
ATOM 2119 N N . SER A 1 280 ? 10.987 -34.249 -20.881 1.00 37.31 280 SER A N 1
ATOM 2120 C CA . SER A 1 280 ? 11.216 -35.021 -19.651 1.00 37.31 280 SER A CA 1
ATOM 2121 C C . SER A 1 280 ? 10.226 -36.177 -19.453 1.00 37.31 280 SER A C 1
ATOM 2123 O O . SER A 1 280 ? 10.655 -37.252 -19.043 1.00 37.31 280 SER A O 1
ATOM 2125 N N . ASP A 1 281 ? 8.950 -36.017 -19.823 1.00 34.69 281 ASP A N 1
ATOM 2126 C CA . ASP A 1 281 ? 7.942 -37.092 -19.732 1.00 34.69 281 ASP A CA 1
ATOM 2127 C C . ASP A 1 281 ? 8.201 -38.222 -20.743 1.00 34.69 281 ASP A C 1
ATOM 2129 O O . ASP A 1 281 ? 7.875 -39.381 -20.495 1.00 34.69 281 ASP A O 1
ATOM 2133 N N . SER A 1 282 ? 8.863 -37.912 -21.864 1.00 31.55 282 SER A N 1
ATOM 2134 C CA . SER A 1 282 ? 9.283 -38.912 -22.858 1.00 31.55 282 SER A CA 1
ATOM 2135 C C . SER A 1 282 ? 10.582 -39.647 -22.478 1.00 31.55 282 SER A C 1
ATOM 2137 O O . SER A 1 282 ? 10.957 -40.601 -23.154 1.00 31.55 282 SER A O 1
ATOM 2139 N N . LEU A 1 283 ? 11.277 -39.222 -21.412 1.00 30.50 283 LEU A N 1
ATOM 2140 C CA . LEU A 1 283 ? 12.589 -39.736 -20.981 1.00 30.50 283 LEU A CA 1
ATOM 2141 C C . LEU A 1 283 ? 12.528 -40.645 -19.735 1.00 30.50 283 LEU A C 1
ATOM 2143 O O . LEU A 1 283 ? 13.567 -41.014 -19.190 1.00 30.50 283 LEU A O 1
ATOM 2147 N N . VAL A 1 284 ? 11.337 -41.079 -19.302 1.00 28.75 284 VAL A N 1
ATOM 2148 C CA . VAL A 1 284 ? 11.177 -42.037 -18.181 1.00 28.75 284 VAL A CA 1
ATOM 2149 C C . VAL A 1 284 ? 11.602 -43.473 -18.555 1.00 28.75 284 VAL A C 1
ATOM 2151 O O . VAL A 1 284 ? 11.637 -44.359 -17.705 1.00 28.75 284 VAL A O 1
ATOM 2154 N N . SER A 1 285 ? 12.034 -43.725 -19.794 1.00 30.72 285 SER A N 1
ATOM 2155 C CA . SER A 1 285 ? 12.681 -44.985 -20.163 1.00 30.72 285 SER A CA 1
ATOM 2156 C C . SER A 1 285 ? 14.037 -44.728 -20.817 1.00 30.72 285 SER A C 1
ATOM 2158 O O . SER A 1 285 ? 14.114 -44.078 -21.854 1.00 30.72 285 SER A O 1
ATOM 2160 N N . SER A 1 286 ? 15.086 -45.290 -20.211 1.00 27.91 286 SER A N 1
ATOM 2161 C CA . SER A 1 286 ? 16.497 -45.292 -20.633 1.00 27.91 286 SER A CA 1
ATOM 2162 C C . SER A 1 286 ? 17.386 -44.160 -20.089 1.00 27.91 286 SER A C 1
ATOM 2164 O O . SER A 1 286 ? 17.470 -43.069 -20.637 1.00 27.91 286 SER A O 1
ATOM 2166 N N . THR A 1 287 ? 18.167 -44.522 -19.060 1.00 27.55 287 THR A N 1
ATOM 2167 C CA . THR A 1 287 ? 19.533 -44.037 -18.750 1.00 27.55 287 THR A CA 1
ATOM 2168 C C . THR A 1 287 ? 19.766 -42.520 -18.685 1.00 27.55 287 THR A C 1
ATOM 2170 O O . THR A 1 287 ? 19.939 -41.844 -19.698 1.00 27.55 287 THR A O 1
ATOM 2173 N N . ARG A 1 288 ? 19.917 -42.011 -17.450 1.00 32.16 288 ARG A N 1
ATOM 2174 C CA . ARG A 1 288 ? 20.426 -40.666 -17.129 1.00 32.16 288 ARG A CA 1
ATOM 2175 C C . ARG A 1 288 ? 21.752 -40.385 -17.846 1.00 32.16 288 ARG A C 1
ATOM 2177 O O . ARG A 1 288 ? 22.813 -40.788 -17.382 1.00 32.16 288 ARG A O 1
ATOM 2184 N N . THR A 1 289 ? 21.679 -39.592 -18.907 1.00 26.31 289 THR A N 1
ATOM 2185 C CA . THR A 1 289 ? 22.794 -38.769 -19.384 1.00 26.31 289 THR A CA 1
ATOM 2186 C C . THR A 1 289 ? 22.246 -37.355 -19.500 1.00 26.31 289 THR A C 1
ATOM 2188 O O . THR A 1 289 ? 21.353 -37.094 -20.303 1.00 26.31 289 THR A O 1
ATOM 2191 N N . SER A 1 290 ? 22.706 -36.460 -18.626 1.00 35.16 290 SER A N 1
ATOM 2192 C CA . SER A 1 290 ? 22.254 -35.069 -18.573 1.00 35.16 290 SER A CA 1
ATOM 2193 C C . SER A 1 290 ? 22.860 -34.306 -19.754 1.00 35.16 290 SER A C 1
ATOM 2195 O O . SER A 1 290 ? 23.958 -33.765 -19.657 1.00 35.16 290 SER A O 1
ATOM 2197 N N . ALA A 1 291 ? 22.188 -34.329 -20.905 1.00 33.88 291 ALA A N 1
ATOM 2198 C CA . ALA A 1 291 ? 22.507 -33.450 -22.022 1.00 33.88 291 ALA A CA 1
ATOM 2199 C C . ALA A 1 291 ? 21.689 -32.163 -21.864 1.00 33.88 291 ALA A C 1
ATOM 2201 O O . ALA A 1 291 ? 20.465 -32.162 -21.999 1.00 33.88 291 ALA A O 1
ATOM 2202 N N . THR A 1 292 ? 22.365 -31.063 -21.543 1.00 38.31 292 THR A N 1
ATOM 2203 C CA . THR A 1 292 ? 21.769 -29.737 -21.358 1.00 38.31 292 THR A CA 1
ATOM 2204 C C . THR A 1 292 ? 21.242 -29.213 -22.699 1.00 38.31 292 THR A C 1
ATOM 2206 O O . THR A 1 292 ? 21.966 -28.583 -23.467 1.00 38.31 292 THR A O 1
ATOM 2209 N N . ALA A 1 293 ? 19.977 -29.487 -23.023 1.00 39.91 293 ALA A N 1
ATOM 2210 C CA . ALA A 1 293 ? 19.313 -28.857 -24.162 1.00 39.91 293 ALA A CA 1
ATOM 2211 C C . ALA A 1 293 ? 19.123 -27.360 -23.866 1.00 39.91 293 ALA A C 1
ATOM 2213 O O . ALA A 1 293 ? 18.496 -26.983 -22.871 1.00 39.91 293 ALA A O 1
ATOM 2214 N N . THR A 1 294 ? 19.670 -26.495 -24.722 1.00 44.91 294 THR A N 1
ATOM 2215 C CA . THR A 1 294 ? 19.479 -25.046 -24.589 1.00 44.91 294 THR A CA 1
ATOM 2216 C C . THR A 1 294 ? 18.189 -24.670 -25.304 1.00 44.91 294 THR A C 1
ATOM 2218 O O . THR A 1 294 ? 18.048 -24.884 -26.505 1.00 44.91 294 THR A O 1
ATOM 2221 N N . MET A 1 295 ? 17.224 -24.117 -24.572 1.00 45.25 295 MET A N 1
ATOM 2222 C CA . MET A 1 295 ? 16.039 -23.530 -25.194 1.00 45.25 295 MET A CA 1
ATOM 2223 C C . MET A 1 295 ? 16.346 -22.129 -25.678 1.00 45.25 295 MET A C 1
ATOM 2225 O O . MET A 1 295 ? 16.856 -21.310 -24.913 1.00 45.25 295 MET A O 1
ATOM 2229 N N . ARG A 1 296 ? 16.001 -21.858 -26.935 1.00 48.84 296 ARG 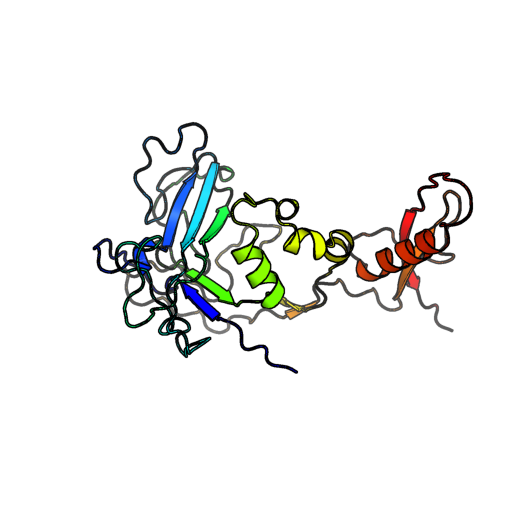A N 1
ATOM 2230 C CA . ARG A 1 296 ? 16.098 -20.527 -27.524 1.00 48.84 296 ARG A CA 1
ATOM 2231 C C . ARG A 1 296 ? 14.760 -20.117 -28.114 1.00 48.84 296 ARG A C 1
ATOM 2233 O O . ARG A 1 296 ? 14.006 -20.940 -28.635 1.00 48.84 296 ARG A O 1
ATOM 2240 N N . CYS A 1 297 ? 14.501 -18.822 -28.030 1.00 49.19 297 CYS A N 1
ATOM 2241 C CA . CYS A 1 297 ? 13.358 -18.201 -28.665 1.00 49.19 297 CYS A CA 1
ATOM 2242 C C . CYS A 1 297 ? 13.549 -18.115 -30.170 1.00 49.19 297 CYS A C 1
ATOM 2244 O O . CYS A 1 297 ? 14.610 -17.721 -30.661 1.00 49.19 297 CYS A O 1
ATOM 2246 N N . ALA A 1 298 ? 12.510 -18.520 -30.893 1.00 51.09 298 ALA A N 1
ATOM 2247 C CA . ALA A 1 298 ? 12.527 -18.639 -32.331 1.00 51.09 298 ALA A CA 1
ATOM 2248 C C . ALA A 1 298 ? 11.599 -17.622 -32.979 1.00 51.09 298 ALA A C 1
ATOM 2250 O O . ALA A 1 298 ? 10.389 -17.625 -32.762 1.00 51.09 298 ALA A O 1
ATOM 2251 N N . MET A 1 299 ? 12.163 -16.810 -33.865 1.00 56.91 299 MET A N 1
ATOM 2252 C CA . MET A 1 299 ? 11.384 -15.966 -34.759 1.00 56.91 299 MET A CA 1
ATOM 2253 C C . MET A 1 299 ? 11.724 -16.301 -36.199 1.00 56.91 299 MET A C 1
ATOM 2255 O O . MET A 1 299 ? 12.863 -16.651 -36.509 1.00 56.91 299 MET A O 1
ATOM 2259 N N . ARG A 1 300 ? 10.746 -16.168 -37.094 1.00 54.06 300 ARG A N 1
ATOM 2260 C CA . ARG A 1 300 ? 10.969 -16.323 -38.533 1.00 54.06 300 ARG A CA 1
ATOM 2261 C C . ARG A 1 300 ? 10.466 -15.110 -39.278 1.00 54.06 300 ARG A C 1
ATOM 2263 O O . ARG A 1 300 ? 9.317 -14.698 -39.135 1.00 54.06 300 ARG A O 1
ATOM 2270 N N . ARG A 1 301 ? 11.330 -14.587 -40.141 1.00 48.56 301 ARG A N 1
ATOM 2271 C CA . ARG A 1 301 ? 10.966 -13.580 -41.130 1.00 48.56 301 ARG A CA 1
ATOM 2272 C C . ARG A 1 301 ? 10.124 -14.236 -42.229 1.00 48.56 301 ARG A C 1
ATOM 2274 O O . ARG A 1 301 ? 10.592 -15.164 -42.890 1.00 48.56 301 ARG A O 1
ATOM 2281 N N . ARG A 1 302 ? 8.895 -13.765 -42.452 1.00 52.72 302 ARG A N 1
ATOM 2282 C CA . ARG A 1 302 ? 8.113 -14.084 -43.654 1.00 52.72 302 ARG A CA 1
ATOM 2283 C C . ARG A 1 302 ? 8.852 -13.511 -44.861 1.00 52.72 302 ARG A C 1
ATOM 2285 O O . ARG A 1 302 ? 8.964 -12.296 -45.013 1.00 52.72 302 ARG A O 1
ATOM 2292 N N . THR A 1 303 ? 9.370 -14.379 -45.721 1.00 48.12 303 THR A N 1
ATOM 2293 C CA . THR A 1 303 ? 9.796 -13.985 -47.065 1.00 48.12 303 THR A CA 1
ATOM 2294 C C . THR A 1 303 ? 8.540 -13.784 -47.905 1.00 48.12 303 THR A C 1
ATOM 2296 O O . THR A 1 303 ? 7.684 -14.671 -47.932 1.00 48.12 303 THR A O 1
ATOM 2299 N N . ARG A 1 304 ? 8.397 -12.616 -48.550 1.00 45.59 304 ARG A N 1
ATOM 2300 C CA . ARG A 1 304 ? 7.335 -12.394 -49.544 1.00 45.59 304 ARG A CA 1
ATOM 2301 C C . ARG A 1 304 ? 7.420 -13.522 -50.580 1.00 45.59 304 ARG A C 1
ATOM 2303 O O . ARG A 1 304 ? 8.511 -13.777 -51.087 1.00 45.59 304 ARG A O 1
ATOM 2310 N N . ARG A 1 305 ? 6.308 -14.226 -50.799 1.00 39.25 305 ARG A N 1
ATOM 2311 C CA . ARG A 1 305 ? 6.114 -15.018 -52.017 1.00 39.25 305 ARG A CA 1
ATOM 2312 C C . ARG A 1 305 ? 5.788 -14.074 -53.161 1.00 39.25 305 ARG A C 1
ATOM 2314 O O . ARG A 1 305 ? 5.136 -13.045 -52.869 1.00 39.25 305 ARG A O 1
#